Protein AF-A0A661ED21-F1 (afdb_monomer_lite)

Radius of gyration: 24.83 Å; chains: 1; bounding box: 53×62×66 Å

Secondary structure (DSSP, 8-state):
-HHHHHHHHHHTTGGGS-TTTTS-HHHHHHHHHHHHHHHTTSGGGHHHHHHHIIIIIS-GGGTTSPEEEEEEEEEEEEE-TT-S-EEEEEEEEEEEETTEEEEEEEEEESS----HHHHHHHHHHS---SEEEEEESS---HHHHHHHHHHT-EEE-HHHHHHHHHHTGGG-HHHHHHHHHHIIIIIHHHHHHHHHHHHT-GGGGGSHHHHHHHHHHHTTTS-STTEEEEE-TTS-EEEEEEEEEETTTTSS--EEEEEEEEEETTEEEEEEEEE----GGGHHHHHHHHHHHHHHHHHHHTT-S--BPP----SSSEEEEEEEETTSTT--HHHHHHHHHHHHHHHHHHHTT--

Foldseek 3Di:
DVVVVVVVVVVVCVCVVQPLNPDDLVVSVLVLVQVVLVVCQDPVNQVLVLLLCQLPPDDVVLRPFGKHDKDKDAQCWQDAPPDPDTHTFGMWIWIDGNHHIAIETEDEEAADADDLCNQLSCCRRPDDHPAYEYEYLADQFQQNVCSCVVSRHDYHYNVSVLVSLVVVVPPDPNSVSVSVVSCVPHVVVVVVLVVCQVPVPQVVLQDQRSQRSLVCLLCVPVGDPFWDKDADVVRGIKIKGWLDKDACPQNRKIWTWIWMWDADPVGIKIFIKIFIPHDPVCQVVVVVVLVVLLVQLVVLCPPQQFDWDDFDDDDRGMGTNTMGHCPDPPNPSVSSSVPVVVSSVSSNVVVVVDD

pLDDT: mean 89.2, std 12.97, range [33.0, 98.56]

Structure (mmCIF, N/CA/C/O backbone):
data_AF-A0A661ED21-F1
#
_entry.id   AF-A0A661ED21-F1
#
loop_
_atom_site.group_PDB
_atom_site.id
_atom_site.type_symbol
_atom_site.label_atom_id
_atom_site.label_alt_id
_atom_site.label_comp_id
_atom_site.label_asym_id
_atom_site.label_entity_id
_atom_site.label_seq_id
_atom_site.pdbx_PDB_ins_code
_atom_site.Cartn_x
_atom_site.Cartn_y
_atom_site.Cartn_z
_atom_site.occupancy
_atom_site.B_iso_or_equiv
_atom_site.auth_seq_id
_atom_site.auth_comp_id
_atom_site.auth_asym_id
_atom_site.auth_atom_id
_atom_site.pdbx_PDB_model_num
ATOM 1 N N . MET A 1 1 ? 18.874 33.468 31.493 1.00 47.28 1 MET A N 1
ATOM 2 C CA . MET A 1 1 ? 18.848 33.223 30.031 1.00 47.28 1 MET A CA 1
ATOM 3 C C . MET A 1 1 ? 19.263 31.794 29.654 1.00 47.28 1 MET A C 1
ATOM 5 O O . MET A 1 1 ? 18.584 31.193 28.837 1.00 47.28 1 MET A O 1
ATOM 9 N N . LEU A 1 2 ? 20.278 31.197 30.299 1.00 39.31 2 LEU A N 1
ATOM 10 C CA . LEU A 1 2 ? 20.664 29.782 30.097 1.00 39.31 2 LEU A CA 1
ATOM 11 C C . LEU A 1 2 ? 19.625 28.743 30.571 1.00 39.31 2 LEU A C 1
ATOM 13 O O . LEU A 1 2 ? 19.519 27.673 29.984 1.00 39.31 2 LEU A O 1
ATOM 17 N N . PHE A 1 3 ? 18.803 29.070 31.574 1.00 33.00 3 PHE A N 1
ATOM 18 C CA . PHE A 1 3 ? 17.748 28.166 32.064 1.00 33.00 3 PHE A CA 1
ATOM 19 C C . PHE A 1 3 ? 16.571 28.013 31.078 1.00 33.00 3 PHE A C 1
ATOM 21 O O . PHE A 1 3 ? 15.885 26.998 31.078 1.00 33.00 3 PHE A O 1
ATOM 28 N N . TYR A 1 4 ? 16.365 29.002 30.198 1.00 34.19 4 TYR A N 1
ATOM 29 C CA . TYR A 1 4 ? 15.298 28.979 29.190 1.00 34.19 4 TYR A CA 1
ATOM 30 C C . TYR A 1 4 ? 15.692 28.139 27.961 1.00 34.19 4 TYR A C 1
ATOM 32 O O . TYR A 1 4 ? 14.856 27.444 27.393 1.00 34.19 4 TYR A O 1
ATOM 40 N N . TYR A 1 5 ? 16.986 28.122 27.615 1.00 35.94 5 TYR A N 1
ATOM 41 C CA . TYR A 1 5 ? 17.531 27.249 26.568 1.00 35.94 5 TYR A CA 1
ATOM 42 C C . TYR A 1 5 ? 17.520 25.769 26.980 1.00 35.94 5 TYR A C 1
ATOM 44 O O . TYR A 1 5 ? 17.156 24.914 26.177 1.00 35.94 5 TYR A O 1
ATOM 52 N N . PHE A 1 6 ? 17.805 25.466 28.253 1.00 36.00 6 PHE A N 1
ATOM 53 C CA . PHE A 1 6 ? 17.705 24.096 28.773 1.00 36.00 6 PHE A CA 1
ATOM 54 C C . PHE A 1 6 ? 16.266 23.560 28.791 1.00 36.00 6 PHE A C 1
ATOM 56 O O . PHE A 1 6 ? 16.058 22.364 28.599 1.00 36.00 6 PHE A O 1
ATOM 63 N N . LEU A 1 7 ? 15.260 24.422 28.986 1.00 34.44 7 LEU A N 1
ATOM 64 C CA . LEU A 1 7 ? 13.855 24.016 28.877 1.00 34.44 7 LEU A CA 1
ATOM 65 C C . LEU A 1 7 ? 13.410 23.811 27.422 1.00 34.44 7 LEU A C 1
ATOM 67 O O . LEU A 1 7 ? 12.627 22.900 27.172 1.00 34.44 7 LEU A O 1
ATOM 71 N N . GLN A 1 8 ? 13.924 24.586 26.460 1.00 38.62 8 GLN A N 1
ATOM 72 C CA . GLN A 1 8 ? 13.601 24.369 25.044 1.00 38.62 8 GLN A CA 1
ATOM 73 C C . GLN A 1 8 ? 14.210 23.075 24.483 1.00 38.62 8 GLN A C 1
ATOM 75 O O . GLN A 1 8 ? 13.524 22.373 23.743 1.00 38.62 8 GLN A O 1
ATOM 80 N N . GLU A 1 9 ? 15.422 22.682 24.892 1.00 37.97 9 GLU A N 1
ATOM 81 C CA . GLU A 1 9 ? 15.959 21.359 24.527 1.00 37.97 9 GLU A CA 1
ATOM 82 C C . GLU A 1 9 ? 15.214 20.207 25.219 1.00 37.97 9 GLU A C 1
ATOM 84 O O . GLU A 1 9 ? 15.040 19.140 24.631 1.00 37.97 9 GLU A O 1
ATOM 89 N N . ARG A 1 10 ? 14.682 20.422 26.430 1.00 36.00 10 ARG A N 1
ATOM 90 C CA . ARG A 1 10 ? 13.855 19.417 27.119 1.00 36.00 10 ARG A CA 1
ATOM 91 C C . ARG A 1 10 ? 12.474 19.247 26.481 1.00 36.00 10 ARG A C 1
ATOM 93 O O . ARG A 1 10 ? 11.961 18.134 26.460 1.00 36.00 10 ARG A O 1
ATOM 100 N N . ILE A 1 11 ? 11.912 20.298 25.886 1.00 40.69 11 ILE A N 1
ATOM 101 C CA . ILE A 1 11 ? 10.675 20.216 25.086 1.00 40.69 11 ILE A CA 1
ATOM 102 C C . ILE A 1 11 ? 10.932 19.519 23.732 1.00 40.69 11 ILE A C 1
ATOM 104 O O . ILE A 1 11 ? 10.030 18.914 23.164 1.00 40.69 11 ILE A O 1
ATOM 108 N N . MET A 1 12 ? 12.180 19.479 23.249 1.00 39.31 12 MET A N 1
ATOM 109 C CA . MET A 1 12 ? 12.582 18.616 22.125 1.00 39.31 12 MET A CA 1
ATOM 110 C C . MET A 1 12 ? 12.906 17.163 22.539 1.00 39.31 12 MET A C 1
ATOM 112 O O . MET A 1 12 ? 13.256 16.353 21.678 1.00 39.31 12 MET A O 1
ATOM 116 N N . SER A 1 13 ? 12.753 16.809 23.825 1.00 41.31 13 SER A N 1
ATOM 117 C CA . SER A 1 13 ? 13.039 15.472 24.374 1.00 41.31 13 SER A CA 1
ATOM 118 C C . SER A 1 13 ? 11.813 14.571 24.603 1.00 41.31 13 SER A C 1
ATOM 120 O O . SER A 1 13 ? 11.984 13.442 25.050 1.00 41.31 13 SER A O 1
ATOM 122 N N . ASP A 1 14 ? 10.583 14.963 24.250 1.00 47.88 14 ASP A N 1
ATOM 123 C CA . ASP A 1 14 ? 9.403 14.109 24.525 1.00 47.88 14 ASP A CA 1
ATOM 124 C C . ASP A 1 14 ? 9.410 12.759 23.777 1.00 47.88 14 ASP A C 1
ATOM 126 O O . ASP A 1 14 ? 8.857 11.766 24.256 1.00 47.88 14 ASP A O 1
ATOM 130 N N . ALA A 1 15 ? 10.196 12.633 22.701 1.00 50.62 15 ALA A N 1
ATOM 131 C CA . ALA A 1 15 ? 10.450 11.337 22.071 1.00 50.62 15 ALA A CA 1
ATOM 132 C C . ALA A 1 15 ? 11.184 10.335 22.993 1.00 50.62 15 ALA A C 1
ATOM 134 O O . ALA A 1 15 ? 11.065 9.125 22.782 1.00 50.62 15 ALA A O 1
ATOM 135 N N . THR A 1 16 ? 11.930 10.795 24.013 1.00 55.00 16 THR A N 1
ATOM 136 C CA . THR A 1 16 ? 12.677 9.912 24.927 1.00 55.00 16 THR A CA 1
ATOM 137 C C . THR A 1 16 ? 11.817 9.312 26.037 1.00 55.00 16 THR A C 1
ATOM 139 O O . THR A 1 16 ? 12.185 8.258 26.548 1.00 55.00 16 THR A O 1
ATOM 142 N N . ASN A 1 17 ? 10.656 9.897 26.362 1.00 73.81 17 ASN A N 1
ATOM 143 C CA . ASN A 1 17 ? 9.752 9.399 27.415 1.00 73.81 17 ASN A CA 1
ATOM 144 C C . ASN A 1 17 ? 8.451 8.773 26.880 1.00 73.81 17 ASN A C 1
ATOM 146 O O . ASN A 1 17 ? 7.553 8.435 27.653 1.00 73.81 17 ASN A O 1
ATOM 150 N N . ASN A 1 18 ? 8.347 8.554 25.568 1.00 84.56 18 ASN A N 1
ATOM 151 C CA . ASN A 1 18 ? 7.208 7.864 24.978 1.00 84.56 18 ASN A CA 1
ATOM 152 C C . ASN A 1 18 ? 7.367 6.333 25.074 1.00 84.56 18 ASN A C 1
ATOM 154 O O . ASN A 1 18 ? 8.248 5.740 24.447 1.00 84.56 18 ASN A O 1
ATOM 158 N N . LEU A 1 19 ? 6.476 5.674 25.824 1.00 85.25 19 LEU A N 1
ATOM 159 C CA . LEU A 1 19 ? 6.497 4.219 26.050 1.00 85.25 19 LEU A CA 1
ATOM 160 C C . LEU A 1 19 ? 6.534 3.398 24.745 1.00 85.25 19 LEU A C 1
ATOM 162 O O . LEU A 1 19 ? 7.207 2.367 24.658 1.00 85.25 19 LEU A O 1
ATOM 166 N N . PHE A 1 20 ? 5.811 3.841 23.718 1.00 89.25 20 PHE A N 1
ATOM 167 C CA . PHE A 1 20 ? 5.662 3.091 22.472 1.00 89.25 20 PHE A CA 1
ATOM 168 C C . PHE A 1 20 ? 6.875 3.234 21.550 1.00 89.25 20 PHE A C 1
ATOM 170 O O . PHE A 1 20 ? 7.154 2.312 20.781 1.00 89.25 20 PHE A O 1
ATOM 177 N N . SER A 1 21 ? 7.645 4.317 21.685 1.00 84.81 21 SER A N 1
ATOM 178 C CA . SER A 1 21 ? 8.924 4.500 20.984 1.00 84.81 21 SER A CA 1
ATOM 179 C C . SER A 1 21 ? 9.978 3.468 21.395 1.00 84.81 21 SER A C 1
ATOM 181 O O . SER A 1 21 ? 10.824 3.101 20.580 1.00 84.81 21 SER A O 1
ATOM 183 N N . HIS A 1 22 ? 9.889 2.953 22.625 1.00 82.75 22 HIS A N 1
ATOM 184 C CA . HIS A 1 22 ? 10.808 1.948 23.179 1.00 82.75 22 HIS A CA 1
ATOM 185 C C . HIS A 1 22 ? 10.281 0.511 23.085 1.00 82.75 22 HIS A C 1
ATOM 187 O O . HIS A 1 22 ? 10.975 -0.438 23.445 1.00 82.75 22 HIS A O 1
ATOM 193 N N . SER A 1 23 ? 9.052 0.333 22.596 1.00 80.50 23 SER A N 1
ATOM 194 C CA . SER A 1 23 ? 8.404 -0.975 22.492 1.00 80.50 23 SER A CA 1
ATOM 195 C C . SER A 1 23 ? 8.721 -1.667 21.155 1.00 80.50 23 SER A C 1
ATOM 197 O O . SER A 1 23 ? 8.846 -0.996 20.124 1.00 80.50 23 SER A O 1
ATOM 199 N N . PRO A 1 24 ? 8.812 -3.014 21.107 1.00 74.56 24 PRO A N 1
ATOM 200 C CA . PRO A 1 24 ? 8.997 -3.739 19.853 1.00 74.56 24 PRO A CA 1
ATOM 201 C C . PRO A 1 24 ? 7.883 -3.418 18.851 1.00 74.56 24 PRO A C 1
ATOM 203 O O . PRO A 1 24 ? 6.713 -3.709 19.102 1.00 74.56 24 PRO A O 1
ATOM 206 N N . LYS A 1 25 ? 8.261 -2.870 17.687 1.00 69.75 25 LYS A N 1
ATOM 207 C CA . LYS A 1 25 ? 7.336 -2.343 16.662 1.00 69.75 25 LYS A CA 1
ATOM 208 C C . LYS A 1 25 ? 6.204 -3.307 16.296 1.00 69.75 25 LYS A C 1
ATOM 210 O O . LYS A 1 25 ? 5.100 -2.862 16.011 1.00 69.75 25 LYS A O 1
ATOM 215 N N . GLU A 1 26 ? 6.476 -4.609 16.286 1.00 61.00 26 GLU A N 1
ATOM 216 C CA . GLU A 1 26 ? 5.512 -5.645 15.892 1.00 61.00 26 GLU A CA 1
ATOM 217 C C . GLU A 1 26 ? 4.414 -5.897 16.937 1.00 61.00 26 GLU A C 1
ATOM 219 O O . GLU A 1 26 ? 3.344 -6.371 16.579 1.00 61.00 26 GLU A O 1
ATOM 224 N N . LEU A 1 27 ? 4.637 -5.560 18.212 1.00 68.06 27 LEU A N 1
ATOM 225 C CA . LEU A 1 27 ? 3.697 -5.853 19.303 1.00 68.06 27 LEU A CA 1
ATOM 226 C C . LEU A 1 27 ? 2.956 -4.615 19.817 1.00 68.06 27 LEU A C 1
ATOM 228 O O . LEU A 1 27 ? 1.908 -4.754 20.450 1.00 68.06 27 LEU A O 1
ATOM 232 N N . THR A 1 28 ? 3.478 -3.423 19.527 1.00 86.50 28 THR A N 1
ATOM 233 C CA . THR A 1 28 ? 2.946 -2.135 19.986 1.00 86.50 28 THR A CA 1
ATOM 234 C C . THR A 1 28 ? 1.489 -1.923 19.570 1.00 86.50 28 THR A C 1
ATOM 236 O O . THR A 1 28 ? 0.651 -1.631 20.419 1.00 86.50 28 THR A O 1
ATOM 239 N N . THR A 1 29 ? 1.157 -2.103 18.287 1.00 92.38 29 THR A N 1
ATOM 240 C CA . THR A 1 29 ? -0.202 -1.840 17.779 1.00 92.38 29 THR A CA 1
ATOM 241 C C . THR A 1 29 ? -1.226 -2.814 18.339 1.00 92.38 29 THR A C 1
ATOM 243 O O . THR A 1 29 ? -2.250 -2.385 18.863 1.00 92.38 29 THR A O 1
ATOM 246 N N . ASP A 1 30 ? -0.942 -4.115 18.296 1.00 92.69 30 ASP A N 1
ATOM 247 C CA . ASP A 1 30 ? -1.867 -5.126 18.811 1.00 92.69 30 ASP A CA 1
ATOM 248 C C . ASP A 1 30 ? -2.102 -4.969 20.314 1.00 92.69 30 ASP A C 1
ATOM 250 O O . ASP A 1 30 ? -3.229 -5.105 20.794 1.00 92.69 30 ASP A O 1
ATOM 254 N N . GLY A 1 31 ? -1.025 -4.697 21.058 1.00 93.69 31 GLY A N 1
ATOM 255 C CA . GLY A 1 31 ? -1.075 -4.454 22.493 1.00 93.69 31 GLY A CA 1
ATOM 256 C C . GLY A 1 31 ? -1.910 -3.222 22.824 1.00 93.69 31 GLY A C 1
ATOM 257 O O . GLY A 1 31 ? -2.824 -3.320 23.640 1.00 93.69 31 GLY A O 1
ATOM 258 N N . PHE A 1 32 ? -1.656 -2.100 22.144 1.00 95.75 32 PHE A N 1
ATOM 259 C CA . PHE A 1 32 ? -2.421 -0.869 22.331 1.00 95.75 32 PHE A CA 1
ATOM 260 C C . PHE A 1 32 ? -3.902 -1.051 21.985 1.00 95.75 32 PHE A C 1
ATOM 262 O O . PHE A 1 32 ? -4.750 -0.715 22.806 1.00 95.75 32 PHE A O 1
ATOM 269 N N . LEU A 1 33 ? -4.225 -1.623 20.817 1.00 97.00 33 LEU A N 1
ATOM 270 C CA . LEU A 1 33 ? -5.612 -1.855 20.397 1.00 97.00 33 LEU A CA 1
ATOM 271 C C . LEU A 1 33 ? -6.355 -2.766 21.378 1.00 97.00 33 LEU A C 1
ATOM 273 O O . LEU A 1 33 ? -7.512 -2.520 21.703 1.00 97.00 33 LEU A O 1
ATOM 277 N N . THR A 1 34 ? -5.683 -3.794 21.894 1.00 96.62 34 THR A N 1
ATOM 278 C CA . THR A 1 34 ? -6.267 -4.668 22.916 1.00 96.62 34 THR A CA 1
ATOM 279 C C . THR A 1 34 ? -6.532 -3.903 24.208 1.00 96.62 34 THR A C 1
ATOM 281 O O . THR A 1 34 ? -7.631 -3.982 24.752 1.00 96.62 34 THR A O 1
ATOM 284 N N . TRP A 1 35 ? -5.547 -3.138 24.683 1.00 96.88 35 TRP A N 1
ATOM 285 C CA . TRP A 1 35 ? -5.674 -2.340 25.897 1.00 96.88 35 TRP A CA 1
ATOM 286 C C . TRP A 1 35 ? -6.795 -1.299 25.789 1.00 96.88 35 TRP A C 1
ATOM 288 O O . TRP A 1 35 ? -7.645 -1.255 26.673 1.00 96.88 35 TRP A O 1
ATOM 298 N N . ILE A 1 36 ? -6.852 -0.510 24.709 1.00 97.81 36 ILE A N 1
ATOM 299 C CA . ILE A 1 36 ? -7.855 0.556 24.570 1.00 97.81 36 ILE A CA 1
ATOM 300 C C . ILE A 1 36 ? -9.272 -0.014 24.480 1.00 97.81 36 ILE A C 1
ATOM 302 O O . ILE A 1 36 ? -10.193 0.546 25.062 1.00 97.81 36 ILE A O 1
ATOM 306 N N . LEU A 1 37 ? -9.458 -1.160 23.821 1.00 97.88 37 LEU A N 1
ATOM 307 C CA . LEU A 1 37 ? -10.757 -1.830 23.757 1.00 97.88 37 LEU A CA 1
ATOM 308 C C . LEU A 1 37 ? -11.209 -2.347 25.132 1.00 97.88 37 LEU A C 1
ATOM 310 O O . LEU A 1 37 ? -12.383 -2.208 25.468 1.00 97.88 37 LEU A O 1
ATOM 314 N N . TYR A 1 38 ? -10.293 -2.886 25.947 1.00 96.19 38 TYR A N 1
ATOM 315 C CA . TYR A 1 38 ? -10.600 -3.244 27.337 1.00 96.19 38 TYR A CA 1
ATOM 316 C C . TYR A 1 38 ? -10.900 -2.014 28.194 1.00 96.19 38 TYR A C 1
ATOM 318 O O . TYR A 1 38 ? -11.872 -2.015 28.944 1.00 96.19 38 TYR A O 1
ATOM 326 N N . PHE A 1 39 ? -10.098 -0.957 28.057 1.00 96.94 39 PHE A N 1
ATOM 327 C CA . PHE A 1 39 ? -10.262 0.294 28.791 1.00 96.94 39 PHE A CA 1
ATOM 328 C C . PHE A 1 39 ? -11.629 0.936 28.511 1.00 96.94 39 PHE A C 1
ATOM 330 O O . PHE A 1 39 ? -12.356 1.296 29.434 1.00 96.94 39 PHE A O 1
ATOM 337 N N . LEU A 1 40 ? -12.034 0.987 27.239 1.00 97.38 40 LEU A N 1
ATOM 338 C CA . LEU A 1 40 ? -13.324 1.530 26.810 1.00 97.38 40 LEU A CA 1
ATOM 339 C C . LEU A 1 40 ? -14.528 0.661 27.209 1.00 97.38 40 LEU A C 1
ATOM 341 O O . LEU A 1 40 ? -15.662 1.125 27.098 1.00 97.38 40 LEU A O 1
ATOM 345 N N . ASN A 1 41 ? -14.329 -0.574 27.680 1.00 96.06 41 ASN A N 1
ATOM 346 C CA . ASN A 1 41 ? -15.421 -1.413 28.184 1.00 96.06 41 ASN A CA 1
ATOM 347 C C . ASN A 1 41 ? -15.943 -0.955 29.559 1.00 96.06 41 ASN A C 1
ATOM 349 O O . ASN A 1 41 ? -16.993 -1.417 29.994 1.00 96.06 41 ASN A O 1
ATOM 353 N N . ASN A 1 42 ? -15.247 -0.037 30.235 1.00 93.88 42 ASN A N 1
ATOM 354 C CA . ASN A 1 42 ? -15.758 0.617 31.436 1.00 93.88 42 ASN A CA 1
ATOM 355 C C . ASN A 1 42 ? -16.870 1.619 31.063 1.00 93.88 42 ASN A C 1
ATOM 357 O O . ASN A 1 42 ? -16.736 2.391 30.111 1.00 93.88 42 ASN A O 1
ATOM 361 N N . ASP A 1 43 ? -17.981 1.609 31.801 1.00 92.75 43 ASP A N 1
ATOM 362 C CA . ASP A 1 43 ? -19.115 2.508 31.570 1.00 92.75 43 ASP A CA 1
ATOM 363 C C . ASP A 1 43 ? -18.805 3.983 31.841 1.00 92.75 43 ASP A C 1
ATOM 365 O O . ASP A 1 43 ? -19.445 4.844 31.236 1.00 92.75 43 ASP A O 1
ATOM 369 N N . GLU A 1 44 ? -17.771 4.286 32.632 1.00 96.25 44 GLU A N 1
ATOM 370 C CA . GLU A 1 44 ? -17.231 5.647 32.776 1.00 96.25 44 GLU A CA 1
ATOM 371 C C . GLU A 1 44 ? -16.865 6.266 31.413 1.00 96.25 44 GLU A C 1
ATOM 373 O O . GLU A 1 44 ? -17.086 7.453 31.177 1.00 96.25 44 GLU A O 1
ATOM 378 N N . TYR A 1 45 ? -16.387 5.445 30.472 1.00 96.88 45 TYR A N 1
ATOM 379 C CA . TYR A 1 45 ? -15.941 5.882 29.147 1.00 96.88 45 TYR A CA 1
ATOM 380 C C . TYR A 1 45 ? -16.958 5.593 28.040 1.00 96.88 45 TYR A C 1
ATOM 382 O O . TYR A 1 45 ? -16.589 5.505 26.868 1.00 96.88 45 TYR A O 1
ATOM 390 N N . LYS A 1 46 ? -18.252 5.445 28.365 1.00 96.06 46 LYS A N 1
ATOM 391 C CA . LYS A 1 46 ? -19.299 5.091 27.387 1.00 96.06 46 LYS A CA 1
ATOM 392 C C . LYS A 1 46 ? -19.355 6.041 26.183 1.00 96.06 46 LYS A C 1
ATOM 394 O O . LYS A 1 46 ? -19.536 5.581 25.055 1.00 96.06 46 LYS A O 1
ATOM 399 N N . ASN A 1 47 ? -19.158 7.343 26.392 1.00 96.94 47 ASN A N 1
ATOM 400 C CA . ASN A 1 47 ? -19.171 8.325 25.302 1.00 96.94 47 ASN A CA 1
ATOM 401 C C . ASN A 1 47 ? -17.972 8.139 24.361 1.00 96.94 47 ASN A C 1
ATOM 403 O O . ASN A 1 47 ? -18.128 8.135 23.143 1.00 96.94 47 ASN A O 1
ATOM 407 N N . GLN A 1 48 ? -16.776 7.929 24.910 1.00 98.12 48 GLN A N 1
ATOM 408 C CA . GLN A 1 48 ? -15.555 7.726 24.131 1.00 98.12 48 GLN A CA 1
ATOM 409 C C . GLN A 1 48 ? -15.523 6.345 23.482 1.00 98.12 48 GLN A C 1
ATOM 411 O O . GLN A 1 48 ? -15.039 6.220 22.359 1.00 98.12 48 GLN A O 1
ATOM 416 N N . ARG A 1 49 ? -16.127 5.337 24.125 1.00 98.12 49 ARG A N 1
ATOM 417 C CA . ARG A 1 49 ? -16.442 4.044 23.513 1.00 98.12 49 ARG A CA 1
ATOM 418 C C . ARG A 1 49 ? -17.293 4.253 22.268 1.00 98.12 49 ARG A C 1
ATOM 420 O O . ARG A 1 49 ? -16.925 3.752 21.212 1.00 98.12 49 ARG A O 1
ATOM 427 N N . GLN A 1 50 ? -18.377 5.024 22.362 1.00 97.94 50 GLN A N 1
ATOM 428 C CA . GLN A 1 50 ? -19.241 5.278 21.211 1.00 97.94 50 GLN A CA 1
ATOM 429 C C . GLN A 1 50 ? -18.501 6.015 20.089 1.00 97.94 50 GLN A C 1
ATOM 431 O O . GLN A 1 50 ? -18.570 5.577 18.947 1.00 97.94 50 GLN A O 1
ATOM 436 N N . ILE A 1 51 ? -17.729 7.062 20.407 1.00 98.25 51 ILE A N 1
ATOM 437 C CA . ILE A 1 51 ? -16.912 7.790 19.419 1.00 98.25 51 ILE A CA 1
ATOM 438 C C . ILE A 1 51 ? -15.936 6.839 18.719 1.00 98.25 51 ILE A C 1
ATOM 440 O O . ILE A 1 51 ? -15.868 6.810 17.493 1.00 98.25 51 ILE A O 1
ATOM 444 N N . PHE A 1 52 ? -15.192 6.040 19.488 1.00 98.50 52 PHE A N 1
ATOM 445 C CA . PHE A 1 52 ? -14.212 5.108 18.937 1.00 98.50 52 PHE A CA 1
ATOM 446 C C . PHE A 1 52 ? -14.870 4.076 18.016 1.00 98.50 52 PHE A C 1
ATOM 448 O O . PHE A 1 52 ? -14.369 3.798 16.928 1.00 98.50 52 PHE A O 1
ATOM 455 N N . PHE A 1 53 ? -16.014 3.525 18.425 1.00 98.56 53 PHE A N 1
ATOM 456 C CA . PHE A 1 53 ? -16.734 2.546 17.624 1.00 98.56 53 PHE A CA 1
ATOM 457 C C . PHE A 1 53 ? -17.367 3.170 16.377 1.00 98.56 53 PHE A C 1
ATOM 459 O O . PHE A 1 53 ? -17.174 2.624 15.296 1.00 98.56 53 PHE A O 1
ATOM 466 N N . ASP A 1 54 ? -18.050 4.308 16.478 1.00 98.31 54 ASP A N 1
ATOM 467 C CA . ASP A 1 54 ? -18.718 4.957 15.341 1.00 98.31 54 ASP A CA 1
ATOM 468 C C . ASP A 1 54 ? -17.736 5.376 14.240 1.00 98.31 54 ASP A C 1
ATOM 470 O O . ASP A 1 54 ? -18.022 5.212 13.052 1.00 98.31 54 ASP A O 1
ATOM 474 N N . GLU A 1 55 ? -16.582 5.915 14.630 1.00 97.56 55 GLU A N 1
ATOM 475 C CA . GLU A 1 55 ? -15.597 6.478 13.703 1.00 97.56 55 GLU A CA 1
ATOM 476 C C . GLU A 1 55 ? -14.710 5.404 13.064 1.00 97.56 55 GLU A C 1
ATOM 478 O O . GLU A 1 55 ? -14.289 5.552 11.915 1.00 97.56 55 GLU A O 1
ATOM 483 N N . LEU A 1 56 ? -14.434 4.315 13.790 1.00 97.62 56 LEU A N 1
ATOM 484 C CA . LEU A 1 56 ? -13.412 3.346 13.396 1.00 97.62 56 LEU A CA 1
ATOM 485 C C . LEU A 1 56 ? -13.979 1.950 13.101 1.00 97.62 56 LEU A C 1
ATOM 487 O O . LEU A 1 56 ? -13.569 1.298 12.135 1.00 97.62 56 LEU A O 1
ATOM 491 N N . LEU A 1 57 ? -14.924 1.464 13.912 1.00 98.12 57 LEU A N 1
ATOM 492 C CA . LEU A 1 57 ? -15.277 0.038 13.962 1.00 98.12 57 LEU A CA 1
ATOM 493 C C . LEU A 1 57 ? -16.666 -0.306 13.428 1.00 98.12 57 LEU A C 1
ATOM 495 O O . LEU A 1 57 ? -16.837 -1.390 12.868 1.00 98.12 57 LEU A O 1
ATOM 499 N N . LEU A 1 58 ? -17.645 0.582 13.525 1.00 98.12 58 LEU A N 1
ATOM 500 C CA . LEU A 1 58 ? -18.999 0.341 13.041 1.00 98.12 58 LEU A CA 1
ATOM 501 C C . LEU A 1 58 ? -19.135 0.705 11.563 1.00 98.12 58 LEU A C 1
ATOM 503 O O . LEU A 1 58 ? -18.436 1.560 11.020 1.00 98.12 58 LEU A O 1
ATOM 507 N N . LYS A 1 59 ? -20.053 0.019 10.883 1.00 97.06 59 LYS A N 1
ATOM 508 C CA . LYS A 1 59 ? -20.517 0.430 9.558 1.00 97.06 59 LYS A CA 1
ATOM 509 C C . LYS A 1 59 ? -21.338 1.705 9.714 1.00 97.06 59 LYS A C 1
ATOM 511 O O . LYS A 1 59 ? -22.027 1.877 10.714 1.00 97.06 59 LYS A O 1
ATOM 516 N N . LYS A 1 60 ? -21.347 2.558 8.686 1.00 95.75 60 LYS A N 1
ATOM 517 C CA . LYS A 1 60 ? -22.103 3.825 8.698 1.00 95.75 60 LYS A CA 1
ATOM 518 C C . LYS A 1 60 ? -23.575 3.657 9.106 1.00 95.75 60 LYS A C 1
ATOM 520 O O . LYS A 1 60 ? -24.093 4.475 9.850 1.00 95.75 60 LYS A O 1
ATOM 525 N N . SER A 1 61 ? -24.230 2.585 8.655 1.00 96.31 61 SER A N 1
ATOM 526 C CA . SER A 1 61 ? -25.634 2.273 8.974 1.00 96.31 61 SER A CA 1
ATOM 527 C C . SER A 1 61 ? -25.892 1.905 10.439 1.00 96.31 61 SER A C 1
ATOM 529 O O . SER A 1 61 ? -27.041 1.854 10.864 1.00 96.31 61 SER A O 1
ATOM 531 N N . ASP A 1 62 ? -24.839 1.590 11.186 1.00 97.75 62 ASP A N 1
ATOM 532 C CA . ASP A 1 62 ? -24.899 1.113 12.564 1.00 97.75 62 ASP A CA 1
ATOM 533 C C . ASP A 1 62 ? -24.309 2.119 13.559 1.00 97.75 62 ASP A C 1
ATOM 535 O O . ASP A 1 62 ? -24.260 1.830 14.751 1.00 97.75 62 ASP A O 1
ATOM 539 N N . GLN A 1 63 ? -23.860 3.288 13.095 1.00 96.94 63 GLN A N 1
ATOM 540 C CA . GLN A 1 63 ? -23.371 4.344 13.979 1.00 96.94 63 GLN A CA 1
ATOM 541 C C . GLN A 1 63 ? -24.462 4.770 14.969 1.00 96.94 63 GLN A C 1
ATOM 543 O O . GLN A 1 63 ? -25.651 4.742 14.645 1.00 96.94 63 GLN A O 1
ATOM 548 N N . LYS A 1 64 ? -24.049 5.194 16.167 1.00 96.19 64 LYS A N 1
ATOM 549 C CA . LYS A 1 64 ? -24.897 5.569 17.314 1.00 96.19 64 LYS A CA 1
ATOM 550 C C . LYS A 1 64 ? -25.648 4.415 17.984 1.00 96.19 64 LYS A C 1
ATOM 552 O O . LYS A 1 64 ? -26.269 4.642 19.022 1.00 96.19 64 LYS A O 1
ATOM 557 N N . LYS A 1 65 ? -25.597 3.197 17.437 1.00 97.69 65 LYS A N 1
ATOM 558 C CA . LYS A 1 65 ? -26.114 2.009 18.126 1.00 97.69 65 LYS A CA 1
ATOM 559 C C . LYS A 1 65 ? -25.264 1.706 19.351 1.00 97.69 65 LYS A C 1
ATOM 561 O O . LYS A 1 65 ? -24.043 1.881 19.327 1.00 97.69 65 LYS A O 1
ATOM 566 N N . GLN A 1 66 ? -25.906 1.240 20.414 1.00 97.12 66 GLN A N 1
ATOM 567 C CA . GLN A 1 66 ? -25.259 1.028 21.696 1.00 97.12 66 GLN A CA 1
ATOM 568 C C . GLN A 1 66 ? -24.262 -0.126 21.613 1.00 97.12 66 GLN A C 1
ATOM 570 O O . GLN A 1 66 ? -24.624 -1.259 21.294 1.00 97.12 66 GLN A O 1
ATOM 575 N N . VAL A 1 67 ? -23.018 0.156 21.996 1.00 97.88 67 VAL A N 1
ATOM 576 C CA . VAL A 1 67 ? -21.965 -0.850 22.150 1.00 97.88 67 VAL A CA 1
ATOM 577 C C . VAL A 1 67 ? -21.805 -1.243 23.619 1.00 97.88 67 VAL A C 1
ATOM 579 O O . VAL A 1 67 ? -21.663 -0.379 24.494 1.00 97.88 67 VAL A O 1
ATOM 582 N N . SER A 1 68 ? -21.787 -2.548 23.887 1.00 96.50 68 SER A N 1
ATOM 583 C CA . SER A 1 68 ? -21.536 -3.126 25.214 1.00 96.50 68 SER A CA 1
ATOM 584 C C . SER A 1 68 ? -20.821 -4.481 25.133 1.00 96.50 68 SER A C 1
ATOM 586 O O . SER A 1 68 ? -20.608 -5.017 24.046 1.00 96.50 68 SER A O 1
ATOM 588 N N . ASN A 1 69 ? -20.447 -5.036 26.290 1.00 96.19 69 ASN A N 1
ATOM 589 C CA . ASN A 1 69 ? -19.871 -6.378 26.447 1.00 96.19 69 ASN A CA 1
ATOM 590 C C . ASN A 1 69 ? -18.664 -6.643 25.533 1.00 96.19 69 ASN A C 1
ATOM 592 O O . ASN A 1 69 ? -18.645 -7.621 24.786 1.00 96.19 69 ASN A O 1
ATOM 596 N N . ILE A 1 70 ? -17.668 -5.756 25.578 1.00 97.88 70 ILE A N 1
ATOM 597 C CA . ILE A 1 70 ? -16.461 -5.879 24.759 1.00 97.88 70 ILE A CA 1
ATOM 598 C C . ILE A 1 70 ? -15.555 -6.989 25.314 1.00 97.88 70 ILE A C 1
ATOM 600 O O . ILE A 1 70 ? -15.149 -6.957 26.474 1.00 97.88 70 ILE A O 1
ATOM 604 N N . GLU A 1 71 ? -15.185 -7.939 24.459 1.00 97.25 71 GLU A N 1
ATOM 605 C CA . GLU A 1 71 ? -14.185 -8.976 24.720 1.00 97.25 71 GLU A CA 1
ATOM 606 C C . GLU A 1 71 ? -13.137 -8.964 23.602 1.00 97.25 71 GLU A C 1
ATOM 608 O O . GLU A 1 71 ? -13.474 -8.911 22.417 1.00 97.25 71 GLU A O 1
ATOM 613 N N . VAL A 1 72 ? -11.854 -9.050 23.958 1.00 96.69 72 VAL A N 1
ATOM 614 C CA . VAL A 1 72 ? -10.760 -8.996 22.981 1.00 96.69 72 VAL A CA 1
ATOM 615 C C . VAL A 1 72 ? -9.821 -10.177 23.148 1.00 96.69 72 VAL A C 1
ATOM 617 O O . VAL A 1 72 ? -9.236 -10.390 24.210 1.00 96.69 72 VAL A O 1
ATOM 620 N N . ARG A 1 73 ? -9.608 -10.929 22.070 1.00 95.31 73 ARG A N 1
ATOM 621 C CA . ARG A 1 73 ? -8.658 -12.045 22.033 1.00 95.31 73 ARG A CA 1
ATOM 622 C C . ARG A 1 73 ? -7.557 -11.760 21.030 1.00 95.31 73 ARG A C 1
ATOM 624 O O . ARG A 1 73 ? -7.835 -11.367 19.903 1.00 95.31 73 ARG A O 1
ATOM 631 N N . ARG A 1 74 ? -6.308 -12.010 21.421 1.00 93.44 74 ARG A N 1
ATOM 632 C CA . ARG A 1 74 ? -5.136 -11.853 20.550 1.00 93.44 74 ARG A CA 1
ATOM 633 C C . ARG A 1 74 ? -4.664 -13.188 19.998 1.00 93.44 74 ARG A C 1
ATOM 635 O O . ARG A 1 74 ? -4.794 -14.211 20.671 1.00 93.44 74 ARG A O 1
ATOM 642 N N . GLN A 1 75 ? -4.036 -13.157 18.823 1.00 88.62 75 GLN A N 1
ATOM 643 C CA . GLN A 1 75 ? -3.300 -14.295 18.255 1.00 88.62 75 GLN A CA 1
ATOM 644 C C . GLN A 1 75 ? -4.160 -15.573 18.173 1.00 88.62 75 GLN A C 1
ATOM 646 O O . GLN A 1 75 ? -3.712 -16.685 18.485 1.00 88.62 75 GLN A O 1
ATOM 651 N N . VAL A 1 76 ? -5.425 -15.402 17.771 1.00 88.31 76 VAL A N 1
ATOM 652 C CA . VAL A 1 76 ? -6.446 -16.456 17.774 1.00 88.31 76 VAL A CA 1
ATOM 653 C C . VAL A 1 76 ? -6.155 -17.452 16.662 1.00 88.31 76 VAL A C 1
ATOM 655 O O . VAL A 1 76 ? -6.078 -17.093 15.490 1.00 88.31 76 VAL A O 1
ATOM 658 N N . LYS A 1 77 ? -6.000 -18.726 17.033 1.00 89.31 77 LYS A N 1
ATOM 659 C CA . LYS A 1 77 ? -5.733 -19.817 16.091 1.00 89.31 77 LYS A CA 1
ATOM 660 C C . LYS A 1 77 ? -6.934 -20.034 15.172 1.00 89.31 77 LYS A C 1
ATOM 662 O O . LYS A 1 77 ? -7.996 -20.443 15.632 1.00 89.31 77 LYS A O 1
ATOM 667 N N . ILE A 1 78 ? -6.725 -19.847 13.876 1.00 84.81 78 ILE A N 1
ATOM 668 C CA . ILE A 1 78 ? -7.702 -20.107 12.825 1.00 84.81 78 ILE A CA 1
ATOM 669 C C . ILE A 1 78 ? -7.351 -21.443 12.170 1.00 84.81 78 ILE A C 1
ATOM 671 O O . ILE A 1 78 ? -6.279 -21.600 11.575 1.00 84.81 78 ILE A O 1
ATOM 675 N N . LYS A 1 79 ? -8.242 -22.427 12.323 1.00 78.31 79 LYS A N 1
ATOM 676 C CA . LYS A 1 79 ? -8.105 -23.750 11.706 1.00 78.31 79 LYS A CA 1
ATOM 677 C C . LYS A 1 79 ? -8.890 -23.772 10.402 1.00 78.31 79 LYS A C 1
ATOM 679 O O . LYS A 1 79 ? -10.090 -23.521 10.395 1.00 78.31 79 LYS A O 1
ATOM 684 N N . LEU A 1 80 ? -8.213 -24.095 9.307 1.00 73.50 80 LEU A N 1
ATOM 685 C CA . LEU A 1 80 ? -8.885 -24.344 8.038 1.00 73.50 80 LEU A CA 1
ATOM 686 C C . LEU A 1 80 ? -9.466 -25.766 8.029 1.00 73.50 80 LEU A C 1
ATOM 688 O O . LEU A 1 80 ? -8.784 -26.676 8.505 1.00 73.50 80 LEU A O 1
ATOM 692 N N . PRO A 1 81 ? -10.652 -25.988 7.427 1.00 63.66 81 PRO A N 1
ATOM 693 C CA . PRO A 1 81 ? -11.295 -27.305 7.378 1.00 63.66 81 PRO A CA 1
ATOM 694 C C . PRO A 1 81 ? -10.393 -28.417 6.819 1.00 63.66 81 PRO A C 1
ATOM 696 O O . PRO A 1 81 ? -10.450 -29.548 7.283 1.00 63.66 81 PRO A O 1
ATOM 699 N N . ASN A 1 82 ? -9.509 -28.071 5.872 1.00 66.31 82 ASN A N 1
ATOM 700 C CA . ASN A 1 82 ? -8.724 -29.038 5.096 1.00 66.31 82 ASN A CA 1
ATOM 701 C C . ASN A 1 82 ? -7.199 -28.892 5.272 1.00 66.31 82 ASN A C 1
ATOM 703 O O . ASN A 1 82 ? -6.440 -29.447 4.481 1.00 66.31 82 ASN A O 1
ATOM 707 N N . ASN A 1 83 ? -6.711 -28.115 6.249 1.00 60.12 83 ASN A N 1
ATOM 708 C CA . ASN A 1 83 ? -5.283 -27.783 6.343 1.00 60.12 83 ASN A CA 1
ATOM 709 C C . ASN A 1 83 ? -4.731 -27.962 7.766 1.00 60.12 83 ASN A C 1
ATOM 711 O O . ASN A 1 83 ? -5.238 -27.368 8.711 1.00 60.12 83 ASN A O 1
ATOM 715 N N . LYS A 1 84 ? -3.613 -28.695 7.913 1.00 59.00 84 LYS A N 1
ATOM 716 C CA . LYS A 1 84 ? -2.858 -28.803 9.185 1.00 59.00 84 LYS A CA 1
ATOM 717 C C . LYS A 1 84 ? -2.203 -27.479 9.613 1.00 59.00 84 LYS A C 1
ATOM 719 O O . LYS A 1 84 ? -1.692 -27.373 10.726 1.00 59.00 84 LYS A O 1
ATOM 724 N N . LYS A 1 85 ? -2.171 -26.474 8.730 1.00 64.56 85 LYS A N 1
ATOM 725 C CA . LYS A 1 85 ? -1.536 -25.181 8.994 1.00 64.56 85 LYS A CA 1
ATOM 726 C C . LYS A 1 85 ? -2.480 -24.289 9.802 1.00 64.56 85 LYS A C 1
ATOM 728 O O . LYS A 1 85 ? -3.570 -23.962 9.344 1.00 64.56 85 LYS A O 1
ATOM 733 N N . ILE A 1 86 ? -2.042 -23.911 10.999 1.00 73.75 86 ILE A N 1
ATOM 734 C CA . ILE A 1 86 ? -2.754 -22.985 11.881 1.00 73.75 86 ILE A CA 1
ATOM 735 C C . ILE A 1 86 ? -2.266 -21.575 11.563 1.00 73.75 86 ILE A C 1
ATOM 737 O O . ILE A 1 86 ? -1.096 -21.271 11.796 1.00 73.75 86 ILE A O 1
ATOM 741 N N . ASN A 1 87 ? -3.160 -20.726 11.064 1.00 83.81 87 ASN A N 1
ATOM 742 C CA . ASN A 1 87 ? -2.897 -19.292 10.986 1.00 83.81 87 ASN A CA 1
ATOM 743 C C . ASN A 1 87 ? -3.379 -18.621 12.278 1.00 83.81 87 ASN A C 1
ATOM 745 O O . ASN A 1 87 ? -4.150 -19.214 13.036 1.00 83.81 87 ASN A O 1
ATOM 749 N N . ARG A 1 88 ? -2.900 -17.412 12.571 1.00 89.88 88 ARG A N 1
ATOM 750 C CA . ARG A 1 88 ? -3.308 -16.665 13.764 1.00 89.88 88 ARG A CA 1
ATOM 751 C C . ARG A 1 88 ? -3.787 -15.288 13.349 1.00 89.88 88 ARG A C 1
ATOM 753 O O . ARG A 1 88 ? -3.021 -14.565 12.734 1.00 89.88 88 ARG A O 1
ATOM 760 N N . ALA A 1 89 ? -5.040 -14.975 13.656 1.00 91.56 89 ALA A N 1
ATOM 761 C CA . ALA A 1 89 ? -5.537 -13.614 13.518 1.00 91.56 89 ALA A CA 1
ATOM 762 C C . ALA A 1 89 ? -4.952 -12.750 14.641 1.00 91.56 89 ALA A C 1
ATOM 764 O O . ALA A 1 89 ? -4.852 -13.225 15.780 1.00 91.56 89 ALA A O 1
ATOM 765 N N . ASP A 1 90 ? -4.594 -11.504 14.337 1.00 93.56 90 ASP A N 1
ATOM 766 C CA . ASP A 1 90 ? -3.923 -10.624 15.296 1.00 93.56 90 ASP A CA 1
ATOM 767 C C . ASP A 1 90 ? -4.850 -10.278 16.464 1.00 93.56 90 ASP A C 1
ATOM 769 O O . ASP A 1 90 ? -4.480 -10.478 17.627 1.00 93.56 90 ASP A O 1
ATOM 773 N N . ILE A 1 91 ? -6.084 -9.856 16.155 1.00 96.00 91 ILE A N 1
ATOM 774 C CA . ILE A 1 91 ? -7.138 -9.561 17.134 1.00 96.00 91 ILE A CA 1
ATOM 775 C C . ILE A 1 91 ? -8.496 -10.089 16.649 1.00 96.00 91 ILE A C 1
ATOM 777 O O . ILE A 1 91 ? -8.876 -9.900 15.495 1.00 96.00 91 ILE A O 1
ATOM 781 N N . ILE A 1 92 ? -9.256 -10.697 17.561 1.00 97.31 92 ILE A N 1
ATOM 782 C CA . ILE A 1 92 ? -10.703 -10.904 17.448 1.00 97.31 92 ILE A CA 1
ATOM 783 C C . ILE A 1 92 ? -11.380 -10.067 18.531 1.00 97.31 92 ILE A C 1
ATOM 785 O O . ILE A 1 92 ? -11.138 -10.276 19.721 1.00 97.31 92 ILE A O 1
ATOM 789 N N . LEU A 1 93 ? -12.227 -9.135 18.109 1.00 98.25 93 LEU A N 1
ATOM 790 C CA . LEU A 1 93 ? -13.060 -8.304 18.971 1.00 98.25 93 LEU A CA 1
ATOM 791 C C . LEU A 1 93 ? -14.487 -8.846 18.941 1.00 98.25 93 LEU A C 1
ATOM 793 O O . LEU A 1 93 ? -15.081 -8.922 17.868 1.00 98.25 93 LEU A O 1
ATOM 797 N N . LYS A 1 94 ? -15.045 -9.178 20.102 1.00 98.25 94 LYS A N 1
ATOM 798 C CA . LYS A 1 94 ? -16.463 -9.499 20.281 1.00 98.25 94 LYS A CA 1
ATOM 799 C C . LYS A 1 94 ? -17.136 -8.386 21.067 1.00 98.25 94 LYS A C 1
ATOM 801 O O . LYS A 1 94 ? -16.527 -7.822 21.970 1.00 98.25 94 LYS A O 1
ATOM 806 N N . PHE A 1 95 ? -18.364 -8.049 20.707 1.00 98.38 95 PHE A N 1
ATOM 807 C CA . PHE A 1 95 ? -19.153 -7.027 21.390 1.00 98.38 95 PHE A CA 1
ATOM 808 C C . PHE A 1 95 ? -20.638 -7.227 21.104 1.00 98.38 95 PHE A C 1
ATOM 810 O O . PHE A 1 95 ? -21.011 -7.937 20.170 1.00 98.38 95 PHE A O 1
ATOM 817 N N . LYS A 1 96 ? -21.488 -6.561 21.880 1.00 98.38 96 LYS A N 1
ATOM 818 C CA . LYS A 1 96 ? -22.914 -6.429 21.598 1.00 98.38 96 LYS A CA 1
ATOM 819 C C . LYS A 1 96 ? -23.204 -5.076 20.972 1.00 98.38 96 LYS A C 1
ATOM 821 O O . LYS A 1 96 ? -22.734 -4.053 21.463 1.00 98.38 96 LYS A O 1
ATOM 826 N N . LEU A 1 97 ? -23.995 -5.092 19.907 1.00 98.19 97 LEU A N 1
ATOM 827 C CA . LEU A 1 97 ? -24.533 -3.920 19.230 1.00 98.19 97 LEU A CA 1
ATOM 828 C C . LEU A 1 97 ? -26.055 -3.944 19.382 1.00 98.19 97 LEU A C 1
ATOM 830 O O . LEU A 1 97 ? -26.700 -4.825 18.814 1.00 98.19 97 LEU A O 1
ATOM 834 N N . ASP A 1 98 ? -26.607 -3.045 20.197 1.00 97.38 98 ASP A N 1
ATOM 835 C CA . ASP A 1 98 ? -28.012 -3.075 20.644 1.00 97.38 98 ASP A CA 1
ATOM 836 C C . ASP A 1 98 ? -28.433 -4.466 21.158 1.00 97.38 98 ASP A C 1
ATOM 838 O O . ASP A 1 98 ? -29.482 -5.011 20.821 1.00 97.38 98 ASP A O 1
ATOM 842 N N . GLY A 1 99 ? -27.554 -5.095 21.943 1.00 97.25 99 GLY A N 1
ATOM 843 C CA . GLY A 1 99 ? -27.781 -6.426 22.510 1.00 97.25 99 GLY A CA 1
ATOM 844 C C . GLY A 1 99 ? -27.482 -7.604 21.573 1.00 97.25 99 GLY A C 1
ATOM 845 O O . GLY A 1 99 ? -27.438 -8.736 22.054 1.00 97.25 99 GLY A O 1
ATOM 846 N N . ILE A 1 100 ? -27.220 -7.364 20.282 1.00 98.12 100 ILE A N 1
ATOM 847 C CA . ILE A 1 100 ? -26.915 -8.405 19.290 1.00 98.12 100 ILE A CA 1
ATOM 848 C C . ILE A 1 100 ? -25.410 -8.658 19.240 1.00 98.12 100 ILE A C 1
ATOM 850 O O . ILE A 1 100 ? -24.637 -7.727 19.017 1.00 98.12 100 ILE A O 1
ATOM 854 N N . ASP A 1 101 ? -24.994 -9.918 19.364 1.00 98.31 101 ASP A N 1
ATOM 855 C CA . ASP A 1 101 ? -23.581 -10.294 19.292 1.00 98.31 101 ASP A CA 1
ATOM 856 C C . ASP A 1 101 ? -22.979 -9.997 17.909 1.00 98.31 101 ASP A C 1
ATOM 858 O O . ASP A 1 101 ? -23.554 -10.302 16.855 1.00 98.31 101 ASP A O 1
ATOM 862 N N . LYS A 1 102 ? -21.795 -9.385 17.922 1.00 98.38 102 LYS A N 1
ATOM 863 C CA . LYS A 1 102 ? -20.992 -9.022 16.754 1.00 98.38 102 LYS A CA 1
ATOM 864 C C . LYS A 1 102 ? -19.536 -9.375 16.993 1.00 98.38 102 LYS A C 1
ATOM 866 O O . LYS A 1 102 ? -19.032 -9.306 18.111 1.00 98.38 102 LYS A O 1
ATOM 871 N N . GLU A 1 103 ? -18.850 -9.698 15.902 1.00 98.19 103 GLU A N 1
ATOM 872 C CA . GLU A 1 103 ? -17.424 -10.005 15.929 1.00 98.19 103 GLU A CA 1
ATOM 873 C C . GLU A 1 103 ? -16.677 -9.298 14.800 1.00 98.19 103 GLU A C 1
ATOM 875 O O . GLU A 1 103 ? -17.152 -9.250 13.665 1.00 98.19 103 GLU A O 1
ATOM 880 N N . ILE A 1 104 ? -15.492 -8.777 15.098 1.00 98.50 104 ILE A N 1
ATOM 881 C CA . ILE A 1 104 ? -14.578 -8.178 14.128 1.00 98.50 104 ILE A CA 1
ATOM 882 C C . ILE A 1 104 ? -13.248 -8.920 14.189 1.00 98.50 104 ILE A C 1
ATOM 884 O O . ILE A 1 104 ? -12.696 -9.131 15.269 1.00 98.50 104 ILE A O 1
ATOM 888 N N . LEU A 1 105 ? -12.724 -9.280 13.019 1.00 98.00 105 LEU A N 1
ATOM 889 C CA . LEU A 1 105 ? -11.390 -9.855 12.869 1.00 98.00 105 LEU A CA 1
ATOM 890 C C . LEU A 1 105 ? -10.434 -8.802 12.322 1.00 98.00 105 LEU A C 1
ATOM 892 O O . LEU A 1 105 ? -10.718 -8.204 11.287 1.00 98.00 105 LEU A O 1
ATOM 896 N N . PHE A 1 106 ? -9.293 -8.626 12.982 1.00 97.38 106 PHE A N 1
ATOM 897 C CA . PHE A 1 106 ? -8.221 -7.738 12.544 1.00 97.38 106 PHE A CA 1
ATOM 898 C C . PHE A 1 106 ? -7.021 -8.523 12.015 1.00 97.38 106 PHE A C 1
ATOM 900 O O . PHE A 1 106 ? -6.565 -9.487 12.635 1.00 97.38 106 PHE A O 1
ATOM 907 N N . GLU A 1 107 ? -6.485 -8.042 10.900 1.00 96.31 107 GLU A N 1
ATOM 908 C CA . GLU A 1 107 ? -5.104 -8.256 10.476 1.00 96.31 107 GLU A CA 1
ATOM 909 C C . GLU A 1 107 ? -4.401 -6.894 10.517 1.00 96.31 107 GLU A C 1
ATOM 911 O O . GLU A 1 107 ? -4.771 -5.973 9.783 1.00 96.31 107 GLU A O 1
ATOM 916 N N . ASN A 1 108 ? -3.391 -6.769 11.372 1.00 95.31 108 ASN A N 1
ATOM 917 C CA . ASN A 1 108 ? -2.675 -5.530 11.625 1.00 95.31 108 ASN A CA 1
ATOM 918 C C . ASN A 1 108 ? -1.293 -5.568 10.964 1.00 95.31 108 ASN A C 1
ATOM 920 O O . ASN A 1 108 ? -0.552 -6.555 11.006 1.00 95.31 108 ASN A O 1
ATOM 924 N N . LYS A 1 109 ? -0.903 -4.454 10.350 1.00 93.38 109 LYS A N 1
ATOM 925 C CA . LYS A 1 109 ? 0.412 -4.279 9.733 1.00 93.38 109 LYS A CA 1
ATOM 926 C C . LYS A 1 109 ? 1.013 -2.943 10.134 1.00 93.38 109 LYS A C 1
ATOM 928 O O . LYS A 1 109 ? 0.388 -1.893 10.045 1.00 93.38 109 LYS A O 1
ATOM 933 N N . THR A 1 110 ? 2.280 -2.954 10.529 1.00 91.56 110 THR A N 1
ATOM 934 C CA . THR A 1 110 ? 3.020 -1.700 10.710 1.00 91.56 110 THR A CA 1
ATOM 935 C C . THR A 1 110 ? 3.497 -1.181 9.364 1.00 91.56 110 THR A C 1
ATOM 937 O O . THR A 1 110 ? 3.105 -0.099 8.954 1.00 91.56 110 THR A O 1
ATOM 940 N N . SER A 1 111 ? 4.305 -1.966 8.648 1.00 87.69 111 SER A N 1
ATOM 941 C CA . SER A 1 111 ? 4.896 -1.577 7.357 1.00 87.69 111 SER A CA 1
ATOM 942 C C . SER A 1 111 ? 4.936 -2.679 6.299 1.00 87.69 111 SER A C 1
ATOM 944 O O . SER A 1 111 ? 5.113 -2.381 5.117 1.00 87.69 111 SER A O 1
ATOM 946 N N . THR A 1 112 ? 4.759 -3.937 6.698 1.00 89.69 112 THR A N 1
ATOM 947 C CA . THR A 1 112 ? 4.757 -5.095 5.801 1.00 89.69 112 THR A CA 1
ATOM 948 C C . THR A 1 112 ? 3.435 -5.230 5.051 1.00 89.69 112 THR A C 1
ATOM 950 O O . THR A 1 112 ? 2.424 -4.639 5.429 1.00 89.69 112 THR A O 1
ATOM 953 N N . THR A 1 113 ? 3.453 -6.007 3.970 1.00 90.19 113 THR A N 1
ATOM 954 C CA . THR A 1 113 ? 2.264 -6.314 3.171 1.00 90.19 113 THR A CA 1
ATOM 955 C C . THR A 1 113 ? 1.663 -7.664 3.564 1.00 90.19 113 THR A C 1
ATOM 957 O O . THR A 1 113 ? 2.206 -8.392 4.398 1.00 90.19 113 THR A O 1
ATOM 960 N N . THR A 1 114 ? 0.508 -7.991 2.986 1.00 91.19 114 THR A N 1
ATOM 961 C CA . THR A 1 114 ? -0.160 -9.289 3.155 1.00 91.19 114 THR A CA 1
ATOM 962 C C . THR A 1 114 ? -0.344 -9.989 1.807 1.00 91.19 114 THR A C 1
ATOM 964 O O . THR A 1 114 ? -0.005 -9.449 0.755 1.00 91.19 114 THR A O 1
ATOM 967 N N . THR A 1 115 ? -0.851 -11.220 1.833 1.00 90.75 115 THR A N 1
ATOM 968 C CA . THR A 1 115 ? -1.100 -12.031 0.636 1.00 90.75 115 THR A CA 1
ATOM 969 C C . THR A 1 115 ? -2.557 -12.456 0.574 1.00 90.75 115 THR A C 1
ATOM 971 O O . THR A 1 115 ? -3.204 -12.618 1.611 1.00 90.75 115 THR A O 1
ATOM 974 N N . TYR A 1 116 ? -3.051 -12.727 -0.639 1.00 92.31 116 TYR A N 1
ATOM 975 C CA . TYR A 1 116 ? -4.394 -13.278 -0.841 1.00 92.31 116 TYR A CA 1
ATOM 976 C C . TYR A 1 116 ? -4.634 -14.509 0.023 1.00 92.31 116 TYR A C 1
ATOM 978 O O . TYR A 1 116 ? -5.585 -14.549 0.791 1.00 92.31 116 TYR A O 1
ATOM 986 N N . LYS A 1 117 ? -3.701 -15.466 -0.021 1.00 91.00 117 LYS A N 1
ATOM 987 C CA . LYS A 1 117 ? -3.781 -16.705 0.755 1.00 91.00 117 LYS A CA 1
ATOM 988 C C . LYS A 1 117 ? -3.921 -16.453 2.258 1.00 91.00 117 LYS A C 1
ATOM 990 O O . LYS A 1 117 ? -4.595 -17.226 2.929 1.00 91.00 117 LYS A O 1
ATOM 995 N N . GLN A 1 118 ? -3.272 -15.419 2.791 1.00 90.38 118 GLN A N 1
ATOM 996 C CA . GLN A 1 118 ? -3.352 -15.100 4.212 1.00 90.38 118 GLN A CA 1
ATOM 997 C C . GLN A 1 118 ? -4.743 -14.560 4.573 1.00 90.38 118 GLN A C 1
ATOM 999 O O . GLN A 1 118 ? -5.422 -15.166 5.398 1.00 90.38 118 GLN A O 1
ATOM 1004 N N . LEU A 1 119 ? -5.200 -13.491 3.918 1.00 93.88 119 LEU A N 1
ATOM 1005 C CA . LEU A 1 119 ? -6.505 -12.887 4.211 1.00 93.88 119 LEU A CA 1
ATOM 1006 C C . LEU A 1 119 ? -7.674 -13.841 3.917 1.00 93.88 119 LEU A C 1
ATOM 1008 O O . LEU A 1 119 ? -8.574 -13.998 4.741 1.00 93.88 119 LEU A O 1
ATOM 1012 N N . ASP A 1 120 ? -7.628 -14.535 2.778 1.00 92.81 120 ASP A N 1
ATOM 1013 C CA . ASP A 1 120 ? -8.638 -15.523 2.394 1.00 92.81 120 ASP A CA 1
ATOM 1014 C C . ASP A 1 120 ? -8.726 -16.664 3.420 1.00 92.81 120 ASP A C 1
ATOM 1016 O O . ASP A 1 120 ? -9.816 -17.073 3.820 1.00 92.81 120 ASP A O 1
ATOM 1020 N N . SER A 1 121 ? -7.584 -17.125 3.945 1.00 90.75 121 SER A N 1
ATOM 1021 C CA . SER A 1 121 ? -7.585 -18.182 4.958 1.00 90.75 121 SER A CA 1
ATOM 1022 C C . SER A 1 121 ? -8.289 -17.784 6.254 1.00 90.75 121 SER A C 1
ATOM 1024 O O . SER A 1 121 ? -8.966 -18.617 6.857 1.00 90.75 121 SER A O 1
ATOM 1026 N N . TYR A 1 122 ? -8.161 -16.527 6.685 1.00 92.56 122 TYR A N 1
ATOM 1027 C CA . TYR A 1 122 ? -8.849 -16.051 7.879 1.00 92.56 122 TYR A CA 1
ATOM 1028 C C . TYR A 1 122 ? -10.348 -15.965 7.645 1.00 92.56 122 TYR A C 1
ATOM 1030 O O . TYR A 1 122 ? -11.117 -16.468 8.457 1.00 92.56 122 TYR A O 1
ATOM 1038 N N . LYS A 1 123 ? -10.764 -15.404 6.507 1.00 91.44 123 LYS A N 1
ATOM 1039 C CA . LYS A 1 123 ? -12.180 -15.275 6.160 1.00 91.44 123 LYS A CA 1
ATOM 1040 C C . LYS A 1 123 ? -12.866 -16.636 6.013 1.00 91.44 123 LYS A C 1
ATOM 1042 O O . LYS A 1 123 ? -13.983 -16.820 6.492 1.00 91.44 123 LYS A O 1
ATOM 1047 N N . ASN A 1 124 ? -12.176 -17.612 5.424 1.00 90.75 124 ASN A N 1
ATOM 1048 C CA . ASN A 1 124 ? -12.694 -18.969 5.255 1.00 90.75 124 ASN A CA 1
ATOM 1049 C C . ASN A 1 124 ? -12.669 -19.800 6.545 1.00 90.75 124 ASN A C 1
ATOM 1051 O O . ASN A 1 124 ? -13.562 -20.623 6.752 1.00 90.75 124 ASN A O 1
ATOM 1055 N N . GLY A 1 125 ? -11.663 -19.603 7.402 1.00 88.94 125 GLY A N 1
ATOM 1056 C CA . GLY A 1 125 ? -11.530 -20.312 8.677 1.00 88.94 125 GLY A CA 1
ATOM 1057 C C . GLY A 1 125 ? -12.289 -19.671 9.844 1.00 88.94 125 GLY A C 1
ATOM 1058 O O . GLY A 1 125 ? -12.499 -20.330 10.859 1.00 88.94 125 GLY A O 1
ATOM 1059 N N . TYR A 1 126 ? -12.710 -18.412 9.712 1.00 91.06 126 TYR A N 1
ATOM 1060 C CA . TYR A 1 126 ? -13.444 -17.655 10.726 1.00 91.06 126 TYR A CA 1
ATOM 1061 C C . TYR A 1 126 ? -14.557 -16.842 10.054 1.00 91.06 126 TYR A C 1
ATOM 1063 O O . TYR A 1 126 ? -14.398 -15.668 9.717 1.00 91.06 126 TYR A O 1
ATOM 1071 N N . LYS A 1 127 ? -15.672 -17.520 9.768 1.00 91.25 127 LYS A N 1
ATOM 1072 C CA . LYS A 1 127 ? -16.787 -16.994 8.968 1.00 91.25 127 LYS A CA 1
ATOM 1073 C C . LYS A 1 127 ? -17.711 -16.089 9.788 1.00 91.25 127 LYS A C 1
ATOM 1075 O O . LYS A 1 127 ? -17.731 -16.157 11.011 1.00 91.25 127 LYS A O 1
ATOM 1080 N N . ASN A 1 128 ? -18.542 -15.318 9.087 1.00 90.88 128 ASN A N 1
ATOM 1081 C CA . ASN A 1 128 ? -19.651 -14.532 9.643 1.00 90.88 128 ASN A CA 1
ATOM 1082 C C . ASN A 1 128 ? -19.244 -13.400 10.604 1.00 90.88 128 ASN A C 1
ATOM 1084 O O . ASN A 1 128 ? -20.054 -12.978 11.428 1.00 90.88 128 ASN A O 1
ATOM 1088 N N . CYS A 1 129 ? -18.030 -12.854 10.479 1.00 96.50 129 CYS A N 1
ATOM 1089 C CA . CYS A 1 129 ? -17.706 -11.614 11.180 1.00 96.50 129 CYS A CA 1
ATOM 1090 C C . CYS A 1 129 ? -18.593 -10.466 10.691 1.00 96.50 129 CYS A C 1
ATOM 1092 O O . CYS A 1 129 ? -18.893 -10.338 9.502 1.00 96.50 129 CYS A O 1
ATOM 1094 N N . TYR A 1 130 ? -18.936 -9.571 11.614 1.00 98.00 130 TYR A N 1
ATOM 1095 C CA . TYR A 1 130 ? -19.558 -8.291 11.308 1.00 98.00 130 TYR A CA 1
ATOM 1096 C C . TYR A 1 130 ? -18.703 -7.481 10.322 1.00 98.00 130 TYR A C 1
ATOM 1098 O O . TYR A 1 130 ? -19.239 -6.928 9.351 1.00 98.00 130 TYR A O 1
ATOM 1106 N N . ARG A 1 131 ? -17.379 -7.457 10.550 1.00 97.94 131 ARG A N 1
ATOM 1107 C CA . ARG A 1 131 ? -16.362 -6.892 9.650 1.00 97.94 131 ARG A CA 1
ATOM 1108 C C . ARG A 1 131 ? -15.065 -7.698 9.705 1.00 97.94 131 ARG A C 1
ATOM 1110 O O . ARG A 1 131 ? -14.705 -8.255 10.740 1.00 97.94 131 ARG A O 1
ATOM 1117 N N . TYR A 1 132 ? -14.348 -7.683 8.590 1.00 98.25 132 TYR A N 1
ATOM 1118 C CA . TYR A 1 132 ? -12.949 -8.086 8.503 1.00 98.25 132 TYR A CA 1
ATOM 1119 C C . TYR A 1 132 ? -12.141 -6.819 8.249 1.00 98.25 132 TYR A C 1
ATOM 1121 O O . TYR A 1 132 ? -12.435 -6.106 7.293 1.00 98.25 132 TYR A O 1
ATOM 1129 N N . ILE A 1 133 ? -11.178 -6.511 9.110 1.00 98.38 133 ILE A N 1
ATOM 1130 C CA . ILE A 1 133 ? -10.432 -5.256 9.081 1.00 98.38 133 ILE A CA 1
ATOM 1131 C C . ILE A 1 133 ? -8.964 -5.543 8.787 1.00 98.38 133 ILE A C 1
ATOM 1133 O O . ILE A 1 133 ? -8.322 -6.345 9.461 1.00 98.38 133 ILE A O 1
ATOM 1137 N N . TYR A 1 134 ? -8.436 -4.865 7.774 1.00 98.12 134 TYR A N 1
ATOM 1138 C CA . TYR A 1 134 ? -7.011 -4.757 7.506 1.00 98.12 134 TYR A CA 1
ATOM 1139 C C . TYR A 1 134 ? -6.545 -3.374 7.962 1.00 98.12 134 TYR A C 1
ATOM 1141 O O . TYR A 1 134 ? -6.861 -2.368 7.324 1.00 98.12 134 TYR A O 1
ATOM 1149 N N . LEU A 1 135 ? -5.828 -3.315 9.081 1.00 97.50 135 LEU A N 1
ATOM 1150 C CA . LEU A 1 135 ? -5.298 -2.065 9.618 1.00 97.50 135 LEU A CA 1
ATOM 1151 C C . LEU A 1 135 ? -3.825 -1.942 9.254 1.00 97.50 135 LEU A C 1
ATOM 1153 O O . LEU A 1 135 ? -3.038 -2.844 9.546 1.00 97.50 135 LEU A O 1
ATOM 1157 N N . LYS A 1 136 ? -3.427 -0.812 8.666 1.00 95.75 136 LYS A N 1
ATOM 1158 C CA . LYS A 1 136 ? -2.018 -0.543 8.366 1.00 95.75 136 LYS A CA 1
ATOM 1159 C C . LYS A 1 136 ? -1.593 0.854 8.797 1.00 95.75 136 LYS A C 1
ATOM 1161 O O . LYS A 1 136 ? -2.239 1.835 8.444 1.00 95.75 136 LYS A O 1
ATOM 1166 N N . LEU A 1 137 ? -0.475 0.940 9.523 1.00 94.06 137 LEU A N 1
ATOM 1167 C CA . LEU A 1 137 ? 0.092 2.231 9.940 1.00 94.06 137 LEU A CA 1
ATOM 1168 C C . LEU A 1 137 ? 0.890 2.918 8.819 1.00 94.06 137 LEU A C 1
ATOM 1170 O O . LEU A 1 137 ? 0.854 4.132 8.668 1.00 94.06 137 LEU A O 1
ATOM 1174 N N . ALA A 1 138 ? 1.636 2.152 8.028 1.00 92.56 138 ALA A N 1
ATOM 1175 C CA . ALA A 1 138 ? 2.311 2.643 6.832 1.00 92.56 138 ALA A CA 1
ATOM 1176 C C . ALA A 1 138 ? 1.344 2.843 5.656 1.00 92.56 138 ALA A C 1
ATOM 1178 O O . ALA A 1 138 ? 0.189 2.423 5.692 1.00 92.56 138 ALA A O 1
ATOM 1179 N N . TYR A 1 139 ? 1.866 3.396 4.559 1.00 92.94 139 TYR A N 1
ATOM 1180 C CA . TYR A 1 139 ? 1.125 3.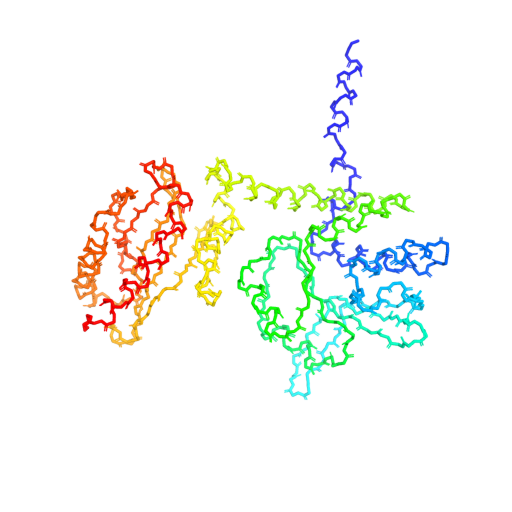536 3.310 1.00 92.94 139 TYR A CA 1
ATOM 1181 C C . TYR A 1 139 ? 0.548 2.191 2.830 1.00 92.94 139 TYR A C 1
ATOM 1183 O O . TYR A 1 139 ? 1.275 1.202 2.670 1.00 92.94 139 TYR A O 1
ATOM 1191 N N . ILE A 1 140 ? -0.769 2.169 2.600 1.00 94.00 140 ILE A N 1
ATOM 1192 C CA . ILE A 1 140 ? -1.475 1.066 1.941 1.00 94.00 140 ILE A CA 1
ATOM 1193 C C . ILE A 1 140 ? -1.368 1.303 0.439 1.00 94.00 140 ILE A C 1
ATOM 1195 O O . ILE A 1 140 ? -2.004 2.215 -0.101 1.00 94.00 140 ILE A O 1
ATOM 1199 N N . ASN A 1 141 ? -0.554 0.496 -0.234 1.00 93.31 141 ASN A N 1
ATOM 1200 C CA . ASN A 1 141 ? -0.350 0.662 -1.664 1.00 93.31 141 ASN A CA 1
ATOM 1201 C C . ASN A 1 141 ? -1.567 0.180 -2.467 1.00 93.31 141 ASN A C 1
ATOM 1203 O O . ASN A 1 141 ? -2.487 -0.467 -1.963 1.00 93.31 141 ASN A O 1
ATOM 1207 N N . CYS A 1 142 ? -1.586 0.531 -3.746 1.00 93.06 142 CYS A N 1
ATOM 1208 C CA . CYS A 1 142 ? -2.709 0.271 -4.631 1.00 93.06 142 CYS A CA 1
ATOM 1209 C C . CYS A 1 142 ? -3.021 -1.237 -4.780 1.00 93.06 142 CYS A C 1
ATOM 1211 O O . CYS A 1 142 ? -4.192 -1.625 -4.795 1.00 93.06 142 CYS A O 1
ATOM 1213 N N . GLN A 1 143 ? -2.002 -2.105 -4.770 1.00 92.62 143 GLN A N 1
ATOM 1214 C CA . GLN A 1 143 ? -2.184 -3.561 -4.805 1.00 92.62 143 GLN A CA 1
ATOM 1215 C C . GLN A 1 143 ? -2.855 -4.082 -3.525 1.00 92.62 143 GLN A C 1
ATOM 1217 O O . GLN A 1 143 ? -3.757 -4.914 -3.592 1.00 92.62 143 GLN A O 1
ATOM 1222 N N . GLU A 1 144 ? -2.465 -3.573 -2.356 1.00 94.19 144 GLU A N 1
ATOM 1223 C CA . GLU A 1 144 ? -3.086 -3.924 -1.072 1.00 94.19 144 GLU A CA 1
ATOM 1224 C C . GLU A 1 144 ? -4.544 -3.454 -0.991 1.00 94.19 144 GLU A C 1
ATOM 1226 O O . GLU A 1 144 ? -5.402 -4.194 -0.503 1.00 94.19 144 GLU A O 1
ATOM 1231 N N . LYS A 1 145 ? -4.852 -2.258 -1.513 1.00 93.62 145 LYS A N 1
ATOM 1232 C CA . LYS A 1 145 ? -6.231 -1.744 -1.599 1.00 93.62 145 LYS A CA 1
ATOM 1233 C C . LYS A 1 145 ? -7.119 -2.641 -2.461 1.00 93.62 145 LYS A C 1
ATOM 1235 O O . LYS A 1 145 ? -8.238 -2.964 -2.071 1.00 93.62 145 LYS A O 1
ATOM 1240 N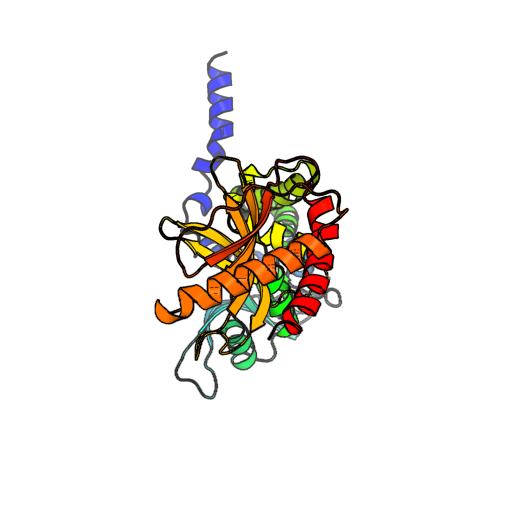 N . GLU A 1 146 ? -6.627 -3.074 -3.620 1.00 92.81 146 GLU A N 1
ATOM 1241 C CA . GLU A 1 146 ? -7.360 -4.022 -4.467 1.00 92.81 146 GLU A CA 1
ATOM 1242 C C . GLU A 1 146 ? -7.520 -5.381 -3.799 1.00 92.81 146 GLU A C 1
ATOM 1244 O O . GLU A 1 146 ? -8.610 -5.952 -3.816 1.00 92.81 146 GLU A O 1
ATOM 1249 N N . LEU A 1 147 ? -6.450 -5.886 -3.187 1.00 93.94 147 LEU A N 1
ATOM 1250 C CA . LEU A 1 147 ? -6.452 -7.176 -2.518 1.00 93.94 147 LEU A CA 1
ATOM 1251 C C . LEU A 1 147 ? -7.508 -7.225 -1.411 1.00 93.94 147 LEU A C 1
ATOM 1253 O O . LEU A 1 147 ? -8.375 -8.099 -1.422 1.00 93.94 147 LEU A O 1
ATOM 1257 N N . THR A 1 148 ? -7.458 -6.266 -0.488 1.00 95.88 148 THR A N 1
ATOM 1258 C CA . THR A 1 148 ? -8.397 -6.161 0.638 1.00 95.88 148 THR A CA 1
ATOM 1259 C C . THR A 1 148 ? -9.834 -6.021 0.145 1.00 95.88 148 THR A C 1
ATOM 1261 O O . THR A 1 148 ? -10.691 -6.806 0.554 1.00 95.88 148 THR A O 1
ATOM 1264 N N . LYS A 1 149 ? -10.086 -5.139 -0.831 1.00 95.00 149 LYS A N 1
ATOM 1265 C CA . LYS A 1 149 ? -11.405 -4.990 -1.462 1.00 95.00 149 LYS A CA 1
ATOM 1266 C C . LYS A 1 149 ? -11.900 -6.290 -2.103 1.00 95.00 149 LYS A C 1
ATOM 1268 O O . LYS A 1 149 ? -13.048 -6.665 -1.889 1.00 95.00 149 LYS A O 1
ATOM 1273 N N . SER A 1 150 ? -11.052 -6.991 -2.859 1.00 94.75 150 SER A N 1
ATOM 1274 C CA . SER A 1 150 ? -11.431 -8.216 -3.585 1.00 94.75 150 SER A CA 1
ATOM 1275 C C . SER A 1 150 ? -11.820 -9.373 -2.662 1.00 94.75 150 SER A C 1
ATOM 1277 O O . SER A 1 150 ? -12.679 -10.177 -3.009 1.00 94.75 150 SER A O 1
ATOM 1279 N N . ILE A 1 151 ? -11.222 -9.436 -1.470 1.00 95.75 151 ILE A N 1
ATOM 1280 C CA . ILE A 1 151 ? -11.539 -10.446 -0.453 1.00 95.75 151 ILE A CA 1
ATOM 1281 C C . ILE A 1 151 ? -12.703 -9.974 0.427 1.00 95.75 151 ILE A C 1
ATOM 1283 O O . ILE A 1 151 ? -13.357 -10.787 1.077 1.00 95.75 151 ILE A O 1
ATOM 1287 N N . GLY A 1 152 ? -13.011 -8.676 0.440 1.00 96.12 152 GLY A N 1
ATOM 1288 C CA . GLY A 1 152 ? -14.042 -8.066 1.277 1.00 96.12 152 GLY A CA 1
ATOM 1289 C C . GLY A 1 152 ? -13.562 -7.827 2.706 1.00 96.12 152 GLY A C 1
ATOM 1290 O O . GLY A 1 152 ? -14.252 -8.218 3.650 1.00 96.12 152 GLY A O 1
ATOM 1291 N N . TYR A 1 153 ? -12.360 -7.264 2.830 1.00 97.94 153 TYR A N 1
ATOM 1292 C CA . TYR A 1 153 ? -11.839 -6.613 4.028 1.00 97.94 153 TYR A CA 1
ATOM 1293 C C . TYR A 1 153 ? -12.046 -5.105 3.903 1.00 97.94 153 TYR A C 1
ATOM 1295 O O . TYR A 1 153 ? -11.773 -4.523 2.852 1.00 97.94 153 TYR A O 1
ATOM 1303 N N . ASP A 1 154 ? -12.461 -4.478 4.995 1.00 97.56 154 ASP A N 1
ATOM 1304 C CA . ASP A 1 154 ? -12.381 -3.033 5.143 1.00 97.56 154 ASP A CA 1
ATOM 1305 C C . ASP A 1 154 ? -10.957 -2.638 5.532 1.00 97.56 154 ASP A C 1
ATOM 1307 O O . ASP A 1 154 ? -10.271 -3.366 6.252 1.00 97.56 154 ASP A O 1
ATOM 1311 N N . THR A 1 155 ? -10.509 -1.471 5.081 1.00 97.44 155 THR A N 1
ATOM 1312 C CA . THR A 1 155 ? -9.183 -0.947 5.418 1.00 97.44 155 THR A CA 1
ATOM 1313 C C . THR A 1 155 ? -9.284 0.158 6.452 1.00 97.44 155 THR A C 1
ATOM 1315 O O . THR A 1 155 ? -10.120 1.049 6.304 1.00 97.44 155 THR A O 1
ATOM 1318 N N . ILE A 1 156 ? -8.397 0.121 7.444 1.00 97.69 156 ILE A N 1
ATOM 1319 C CA . ILE A 1 156 ? -8.138 1.242 8.347 1.00 97.69 156 ILE A CA 1
ATOM 1320 C C . ILE A 1 156 ? -6.709 1.711 8.118 1.00 97.69 156 ILE A C 1
ATOM 1322 O O . ILE A 1 156 ? -5.762 0.944 8.314 1.00 97.69 156 ILE A O 1
ATOM 1326 N N . ASP A 1 157 ? -6.551 2.962 7.708 1.00 96.00 157 ASP A N 1
ATOM 1327 C CA . ASP A 1 157 ? -5.238 3.587 7.606 1.00 96.00 157 ASP A CA 1
ATOM 1328 C C . ASP A 1 157 ? -4.879 4.400 8.859 1.00 96.00 157 ASP A C 1
ATOM 1330 O O . ASP A 1 157 ? -5.652 4.558 9.813 1.00 96.00 157 ASP A O 1
ATOM 1334 N N . ILE A 1 158 ? -3.649 4.908 8.859 1.00 94.62 158 ILE A N 1
ATOM 1335 C CA . ILE A 1 158 ? -3.123 5.727 9.944 1.00 94.62 158 ILE A CA 1
ATOM 1336 C C . ILE A 1 158 ? -3.883 7.038 10.140 1.00 94.62 158 ILE A C 1
ATOM 1338 O O . ILE A 1 158 ? -3.943 7.537 11.263 1.00 94.62 158 ILE A O 1
ATOM 1342 N N . GLU A 1 159 ? -4.452 7.613 9.082 1.00 94.56 159 GLU A N 1
ATOM 1343 C CA . GLU A 1 159 ? -5.171 8.876 9.180 1.00 94.56 159 GLU A CA 1
ATOM 1344 C C . GLU A 1 159 ? -6.481 8.673 9.939 1.00 94.56 159 GLU A C 1
ATOM 1346 O O . GLU A 1 159 ? -6.736 9.380 10.916 1.00 94.56 159 GLU A O 1
ATOM 1351 N N . GLN A 1 160 ? -7.248 7.645 9.572 1.00 96.31 160 GLN A N 1
ATOM 1352 C CA . GLN A 1 160 ? -8.478 7.261 10.262 1.00 96.31 160 GLN A CA 1
ATOM 1353 C C . GLN A 1 160 ? -8.224 6.921 11.736 1.00 96.31 160 GLN A C 1
ATOM 1355 O O . GLN A 1 160 ? -8.924 7.427 12.620 1.00 96.31 160 GLN A O 1
ATOM 1360 N N . LEU A 1 161 ? -7.193 6.115 12.020 1.00 97.62 161 LEU A N 1
ATOM 1361 C CA . LEU A 1 161 ? -6.827 5.754 13.391 1.00 97.62 161 LEU A CA 1
ATOM 1362 C C . LEU A 1 161 ? -6.409 6.986 14.207 1.00 97.62 161 LEU A C 1
ATOM 1364 O O . LEU A 1 161 ? -6.934 7.214 15.294 1.00 97.62 161 LEU A O 1
ATOM 1368 N N . SER A 1 162 ? -5.500 7.806 13.675 1.00 97.00 162 SER A N 1
ATOM 1369 C CA . SER A 1 162 ? -4.997 9.014 14.339 1.00 97.00 162 SER A CA 1
ATOM 1370 C C . SER A 1 162 ? -6.119 10.013 14.629 1.00 97.00 162 SER A C 1
ATOM 1372 O O . SER A 1 162 ? -6.236 10.499 15.752 1.00 97.00 162 SER A O 1
ATOM 1374 N N . ASN A 1 163 ? -6.991 10.272 13.652 1.00 97.50 163 ASN A N 1
ATOM 1375 C CA . ASN A 1 163 ? -8.100 11.210 13.813 1.00 97.50 163 ASN A CA 1
ATOM 1376 C C . ASN A 1 163 ? -9.118 10.708 14.851 1.00 97.50 163 ASN A C 1
ATOM 1378 O O . ASN A 1 163 ? -9.634 11.504 15.634 1.00 97.50 163 ASN A O 1
ATOM 1382 N N . THR A 1 164 ? -9.367 9.395 14.910 1.00 98.31 164 THR A N 1
ATOM 1383 C CA . THR A 1 164 ? -10.227 8.797 15.944 1.00 98.31 164 THR A CA 1
ATOM 1384 C C . THR A 1 164 ? -9.604 8.941 17.331 1.00 98.31 164 THR A C 1
ATOM 1386 O O . THR A 1 164 ? -10.253 9.423 18.256 1.00 98.31 164 THR A O 1
ATOM 1389 N N . LEU A 1 165 ? -8.329 8.571 17.483 1.00 98.25 165 LEU A N 1
ATOM 1390 C CA . LEU A 1 165 ? -7.623 8.662 18.762 1.00 98.25 165 LEU A CA 1
ATOM 1391 C C . LEU A 1 165 ? -7.507 10.105 19.256 1.00 98.25 165 LEU A C 1
ATOM 1393 O O . LEU A 1 165 ? -7.634 10.349 20.450 1.00 98.25 165 LEU A O 1
ATOM 1397 N N . GLN A 1 166 ? -7.344 11.070 18.351 1.00 98.19 166 GLN A N 1
ATOM 1398 C CA . GLN A 1 166 ? -7.316 12.490 18.692 1.00 98.19 166 GLN A CA 1
ATOM 1399 C C . GLN A 1 166 ? -8.612 12.953 19.376 1.00 98.19 166 GLN A C 1
ATOM 1401 O O . GLN A 1 166 ? -8.546 13.760 20.304 1.00 98.19 166 GLN A O 1
ATOM 1406 N N . LYS A 1 167 ? -9.775 12.424 18.968 1.00 98.38 167 LYS A N 1
ATOM 1407 C CA . LYS A 1 167 ? -11.083 12.751 19.571 1.00 98.38 167 LYS A CA 1
ATOM 1408 C C . LYS A 1 167 ? -11.233 12.221 20.998 1.00 98.38 167 LYS A C 1
ATOM 1410 O O . LYS A 1 167 ? -12.012 12.769 21.769 1.00 98.38 167 LYS A O 1
ATOM 1415 N N . ILE A 1 168 ? -10.489 11.174 21.352 1.00 97.88 168 ILE A N 1
ATOM 1416 C CA . ILE A 1 168 ? -10.521 10.551 22.681 1.00 97.88 168 ILE A CA 1
ATOM 1417 C C . ILE A 1 168 ? -9.197 10.714 23.439 1.00 97.88 168 ILE A C 1
ATOM 1419 O O . ILE A 1 168 ? -8.980 10.044 24.441 1.00 97.88 168 ILE A O 1
ATOM 1423 N N . LYS A 1 169 ? -8.306 11.604 22.978 1.00 96.81 169 LYS A N 1
ATOM 1424 C CA . LYS A 1 169 ? -6.929 11.740 23.479 1.00 96.81 169 LYS A CA 1
ATOM 1425 C C . LYS A 1 169 ? -6.857 11.914 25.000 1.00 96.81 169 LYS A C 1
ATOM 1427 O O . LYS A 1 169 ? -5.973 11.354 25.637 1.00 96.81 169 LYS A O 1
ATOM 1432 N N . SER A 1 170 ? -7.785 12.678 25.570 1.00 94.94 170 SER A N 1
ATOM 1433 C CA . SER A 1 170 ? -7.765 13.093 26.975 1.00 94.94 170 SER A CA 1
ATOM 1434 C C . SER A 1 170 ? -8.182 12.016 27.976 1.00 94.94 170 SER A C 1
ATOM 1436 O O . SER A 1 170 ? -8.080 12.261 29.174 1.00 94.94 170 SER A O 1
ATOM 1438 N N . ILE A 1 171 ? -8.647 10.840 27.536 1.00 96.50 171 ILE A N 1
ATOM 1439 C CA . ILE A 1 171 ? -9.139 9.821 28.480 1.00 96.50 171 ILE A CA 1
ATOM 1440 C C . ILE A 1 171 ? -8.024 9.110 29.242 1.00 96.50 171 ILE A C 1
ATOM 1442 O O . ILE A 1 171 ? -8.279 8.556 30.305 1.00 96.50 171 ILE A O 1
ATOM 1446 N N . HIS A 1 172 ? -6.809 9.058 28.687 1.00 96.38 172 HIS A N 1
ATOM 1447 C CA . HIS A 1 172 ? -5.691 8.370 29.321 1.00 96.38 172 HIS A CA 1
ATOM 1448 C C . HIS A 1 172 ? -4.352 8.729 28.664 1.00 96.38 172 HIS A C 1
ATOM 1450 O O . HIS A 1 172 ? -4.258 8.814 27.437 1.00 96.38 172 HIS A O 1
ATOM 1456 N N . LEU A 1 173 ? -3.283 8.795 29.464 1.00 94.81 173 LEU A N 1
ATOM 1457 C CA . LEU A 1 173 ? -1.921 9.099 29.003 1.00 94.81 173 LEU A CA 1
ATOM 1458 C C . LEU A 1 173 ? -1.429 8.153 27.892 1.00 94.81 173 LEU A C 1
ATOM 1460 O O . LEU A 1 173 ? -0.733 8.561 26.970 1.00 94.81 173 LEU A O 1
ATOM 1464 N N . PHE A 1 174 ? -1.817 6.876 27.933 1.00 95.00 174 PHE A N 1
ATOM 1465 C CA . PHE A 1 174 ? -1.437 5.914 26.888 1.00 95.00 174 PHE A CA 1
ATOM 1466 C C . PHE A 1 174 ? -2.064 6.219 25.526 1.00 95.00 174 PHE A C 1
ATOM 1468 O O . PHE A 1 174 ? -1.451 5.905 24.509 1.00 95.00 174 PHE A O 1
ATOM 1475 N N . VAL A 1 175 ? -3.252 6.833 25.480 1.00 96.50 175 VAL A N 1
ATOM 1476 C CA . VAL A 1 175 ? -3.852 7.267 24.209 1.00 96.50 175 VAL A CA 1
ATOM 1477 C C . VAL A 1 175 ? -3.025 8.401 23.621 1.00 96.50 175 VAL A C 1
ATOM 1479 O O . VAL A 1 175 ? -2.685 8.358 22.441 1.00 96.50 175 VAL A O 1
ATOM 1482 N N . GLU A 1 176 ? -2.650 9.372 24.452 1.00 94.62 176 GLU A N 1
ATOM 1483 C CA . GLU A 1 176 ? -1.767 10.468 24.065 1.00 94.62 176 GLU A CA 1
ATOM 1484 C C . GLU A 1 176 ? -0.409 9.967 23.564 1.00 94.62 176 GLU A C 1
ATOM 1486 O O . GLU A 1 176 ? -0.028 10.287 22.438 1.00 94.62 176 GLU A O 1
ATOM 1491 N N . HIS A 1 177 ? 0.270 9.116 24.337 1.00 94.19 177 HIS A N 1
ATOM 1492 C CA . HIS A 1 177 ? 1.565 8.559 23.948 1.00 94.19 177 HIS A CA 1
ATOM 1493 C C . HIS A 1 177 ? 1.467 7.740 22.655 1.00 94.19 177 HIS A C 1
ATOM 1495 O O . HIS A 1 177 ? 2.328 7.855 21.782 1.00 94.19 177 HIS A O 1
ATOM 1501 N N . TYR A 1 178 ? 0.432 6.912 22.486 1.00 95.56 178 TYR A N 1
ATOM 1502 C CA . TYR A 1 178 ? 0.303 6.117 21.265 1.00 95.56 178 TYR A CA 1
ATOM 1503 C C . TYR A 1 178 ? 0.007 6.997 20.050 1.00 95.56 178 TYR A C 1
ATOM 1505 O O . TYR A 1 178 ? 0.593 6.795 18.987 1.00 95.56 178 TYR A O 1
ATOM 1513 N N . LEU A 1 179 ? -0.859 8.001 20.206 1.00 95.50 179 LEU A N 1
ATOM 1514 C CA . LEU A 1 179 ? -1.167 8.966 19.156 1.00 95.50 179 LEU A CA 1
ATOM 1515 C C . LEU A 1 179 ? 0.081 9.743 18.718 1.00 95.50 179 LEU A C 1
ATOM 1517 O O . LEU A 1 179 ? 0.333 9.883 17.521 1.00 95.50 179 LEU A O 1
ATOM 1521 N N . GLU A 1 180 ? 0.888 10.213 19.668 1.00 93.44 180 GLU A N 1
ATOM 1522 C CA . GLU A 1 180 ? 2.168 10.860 19.382 1.00 93.44 180 GLU A CA 1
ATOM 1523 C C . GLU A 1 180 ? 3.118 9.912 18.633 1.00 93.44 180 GLU A C 1
ATOM 1525 O O . GLU A 1 180 ? 3.657 10.272 17.582 1.00 93.44 180 GLU A O 1
ATOM 1530 N N . TYR A 1 181 ? 3.266 8.674 19.114 1.00 92.69 181 TYR A N 1
ATOM 1531 C CA . TYR A 1 181 ? 4.117 7.657 18.498 1.00 92.69 181 TYR A CA 1
ATOM 1532 C C . TYR A 1 181 ? 3.734 7.395 17.039 1.00 92.69 181 TYR A C 1
ATOM 1534 O O . TYR A 1 181 ? 4.590 7.425 16.149 1.00 92.69 181 TYR A O 1
ATOM 1542 N N . ILE A 1 182 ? 2.447 7.167 16.758 1.00 93.50 182 ILE A N 1
ATOM 1543 C CA . ILE A 1 182 ? 2.014 6.863 15.393 1.00 93.50 182 ILE A CA 1
ATOM 1544 C C . ILE A 1 182 ? 2.083 8.093 14.478 1.00 93.50 182 ILE A C 1
ATOM 1546 O O . ILE A 1 182 ? 2.381 7.956 13.287 1.00 93.50 182 ILE A O 1
ATOM 1550 N N . ASN A 1 183 ? 1.870 9.297 15.020 1.00 92.12 183 ASN A N 1
ATOM 1551 C CA . ASN A 1 183 ? 1.963 10.539 14.258 1.00 92.12 183 ASN A CA 1
ATOM 1552 C C . ASN A 1 183 ? 3.404 10.835 13.833 1.00 92.12 183 ASN A C 1
ATOM 1554 O O . ASN A 1 183 ? 3.657 11.135 12.664 1.00 92.12 183 ASN A O 1
ATOM 1558 N N . THR A 1 184 ? 4.344 10.703 14.766 1.00 88.38 184 THR A N 1
ATOM 1559 C CA . THR A 1 184 ? 5.771 10.954 14.535 1.00 88.38 184 THR A CA 1
ATOM 1560 C C . THR A 1 184 ? 6.416 9.873 13.670 1.00 88.38 184 THR A C 1
ATOM 1562 O O . THR A 1 184 ? 7.199 10.193 12.776 1.00 88.38 184 THR A O 1
ATOM 1565 N N . THR A 1 185 ? 6.056 8.603 13.885 1.00 87.19 185 THR A N 1
ATOM 1566 C CA . THR A 1 185 ? 6.700 7.456 13.224 1.00 87.19 185 THR A CA 1
ATOM 1567 C C . THR A 1 185 ? 6.098 7.123 11.860 1.00 87.19 185 THR A C 1
ATOM 1569 O O . THR A 1 185 ? 6.817 6.649 10.983 1.00 87.19 185 THR A O 1
ATOM 1572 N N . PHE A 1 186 ? 4.790 7.328 11.660 1.00 88.75 186 PHE A N 1
ATOM 1573 C CA . PHE A 1 186 ? 4.093 6.859 10.454 1.00 88.75 186 PHE A CA 1
ATOM 1574 C C . PHE A 1 186 ? 3.306 7.959 9.739 1.00 88.75 186 PHE A C 1
ATOM 1576 O O . PHE A 1 186 ? 3.486 8.133 8.535 1.00 88.75 186 PHE A O 1
ATOM 1583 N N . LYS A 1 187 ? 2.466 8.730 10.447 1.00 84.00 187 LYS A N 1
ATOM 1584 C CA . LYS A 1 187 ? 1.593 9.736 9.810 1.00 84.00 187 LYS A CA 1
ATOM 1585 C C . LYS A 1 187 ? 2.393 10.828 9.103 1.00 84.00 187 LYS A C 1
ATOM 1587 O O . LYS A 1 187 ? 2.031 11.215 7.995 1.00 84.00 187 LYS A O 1
ATOM 1592 N N . LYS A 1 188 ? 3.515 11.265 9.690 1.00 83.19 188 LYS A N 1
ATOM 1593 C CA . LYS A 1 188 ? 4.441 12.216 9.057 1.00 83.19 188 LYS A CA 1
ATOM 1594 C C . LYS A 1 188 ? 4.853 11.763 7.654 1.00 83.19 188 LYS A C 1
ATOM 1596 O O . LYS A 1 188 ? 4.769 12.549 6.722 1.00 83.19 188 LYS A O 1
ATOM 1601 N N . HIS A 1 189 ? 5.171 10.481 7.473 1.00 81.94 189 HIS A N 1
ATOM 1602 C CA . HIS A 1 189 ? 5.536 9.947 6.160 1.00 81.94 189 HIS A CA 1
ATOM 1603 C C . HIS A 1 189 ? 4.396 9.999 5.136 1.00 81.94 189 HIS A C 1
ATOM 1605 O O . HIS A 1 189 ? 4.674 10.135 3.950 1.00 81.94 189 HIS A O 1
ATOM 1611 N N . ILE A 1 190 ? 3.132 9.898 5.562 1.00 82.38 190 ILE A N 1
ATOM 1612 C CA . ILE A 1 190 ? 1.974 10.043 4.666 1.00 82.38 190 ILE A CA 1
ATOM 1613 C C . ILE A 1 190 ? 1.771 11.507 4.269 1.00 82.38 190 ILE A C 1
ATOM 1615 O O . ILE A 1 190 ? 1.559 11.790 3.091 1.00 82.38 190 ILE A O 1
ATOM 1619 N N . PHE A 1 191 ? 1.897 12.445 5.211 1.00 80.06 191 PHE A N 1
ATOM 1620 C CA . PHE A 1 191 ? 1.872 13.876 4.886 1.00 80.06 191 PHE A CA 1
ATOM 1621 C C . PHE A 1 191 ? 3.004 14.261 3.932 1.00 80.06 191 PHE A C 1
ATOM 1623 O O . PHE A 1 191 ? 2.762 14.943 2.938 1.00 80.06 191 PHE A O 1
ATOM 1630 N N . ASP A 1 192 ? 4.208 13.741 4.172 1.00 84.00 192 ASP A N 1
ATOM 1631 C CA . ASP A 1 192 ? 5.360 13.946 3.298 1.00 84.00 192 ASP A CA 1
ATOM 1632 C C . ASP A 1 192 ? 5.101 13.408 1.871 1.00 84.00 192 ASP A C 1
ATOM 1634 O O . ASP A 1 192 ? 5.667 13.930 0.915 1.00 84.00 192 ASP A O 1
ATOM 1638 N N . MET A 1 193 ? 4.232 12.401 1.678 1.00 86.19 193 MET A N 1
ATOM 1639 C CA . MET A 1 193 ? 3.827 11.937 0.337 1.00 86.19 193 MET A CA 1
ATOM 1640 C C . MET A 1 193 ? 2.880 12.910 -0.374 1.00 86.19 193 MET A C 1
ATOM 1642 O O . MET A 1 193 ? 3.002 13.096 -1.584 1.00 86.19 193 MET A O 1
ATOM 1646 N N . ALA A 1 194 ? 1.942 13.533 0.343 1.00 81.62 194 ALA A N 1
ATOM 1647 C CA . ALA A 1 194 ? 1.075 14.560 -0.240 1.00 81.62 194 ALA A CA 1
ATOM 1648 C C . ALA A 1 194 ? 1.897 15.791 -0.655 1.00 81.62 194 ALA A C 1
ATOM 1650 O O . ALA A 1 194 ? 1.768 16.293 -1.770 1.00 81.62 194 ALA A O 1
ATOM 1651 N N . ASP A 1 195 ? 2.809 16.208 0.219 1.00 84.19 195 ASP A N 1
ATOM 1652 C CA . ASP A 1 195 ? 3.761 17.284 -0.031 1.00 84.19 195 ASP A CA 1
ATOM 1653 C C . ASP A 1 195 ? 4.753 16.942 -1.163 1.00 84.19 195 ASP A C 1
ATOM 1655 O O . ASP A 1 195 ? 5.076 17.795 -1.989 1.00 84.19 195 ASP A O 1
ATOM 1659 N N . PHE A 1 196 ? 5.171 15.678 -1.288 1.00 85.31 196 PHE A N 1
ATOM 1660 C CA . PHE A 1 196 ? 5.998 15.205 -2.402 1.00 85.31 196 PHE A CA 1
ATOM 1661 C C . PHE A 1 196 ? 5.356 15.457 -3.769 1.00 85.31 196 PHE A C 1
ATOM 1663 O O . PHE A 1 196 ? 6.074 15.834 -4.694 1.00 85.31 196 PHE A O 1
ATOM 1670 N N . LEU A 1 197 ? 4.036 15.268 -3.904 1.00 79.88 197 LEU A N 1
ATOM 1671 C CA . LEU A 1 197 ? 3.323 15.537 -5.160 1.00 79.88 197 LEU A CA 1
ATOM 1672 C C . LEU A 1 197 ? 3.366 17.021 -5.539 1.00 79.88 197 LEU A C 1
ATOM 1674 O O . LEU A 1 197 ? 3.454 17.344 -6.717 1.00 79.88 197 LEU A O 1
ATOM 1678 N N . GLN A 1 198 ? 3.299 17.909 -4.547 1.00 80.00 198 GLN A N 1
ATOM 1679 C CA . GLN A 1 198 ? 3.239 19.356 -4.761 1.00 80.00 198 GLN A CA 1
ATOM 1680 C C . GLN A 1 198 ? 4.627 19.957 -4.997 1.00 80.00 198 GLN A C 1
ATOM 1682 O O . GLN A 1 198 ? 4.795 20.835 -5.838 1.00 80.00 198 GLN A O 1
ATOM 1687 N N . ASN A 1 199 ? 5.629 19.463 -4.267 1.00 83.88 199 ASN A N 1
ATOM 1688 C CA . ASN A 1 199 ? 6.950 20.080 -4.176 1.00 83.88 199 ASN A CA 1
ATOM 1689 C C . ASN A 1 199 ? 8.073 19.252 -4.818 1.00 83.88 199 ASN A C 1
ATOM 1691 O O . ASN A 1 199 ? 9.243 19.597 -4.665 1.00 83.88 199 ASN A O 1
ATOM 1695 N N . ASN A 1 200 ? 7.748 18.161 -5.525 1.00 80.56 200 ASN A N 1
ATOM 1696 C CA . ASN A 1 200 ? 8.705 17.341 -6.278 1.00 80.56 200 ASN A CA 1
ATOM 1697 C C . ASN A 1 200 ? 9.928 16.896 -5.439 1.00 80.56 200 ASN A C 1
ATOM 1699 O O . ASN A 1 200 ? 11.076 16.955 -5.878 1.00 80.56 200 ASN A O 1
ATOM 1703 N N . LYS A 1 201 ? 9.699 16.442 -4.197 1.00 87.69 201 LYS A N 1
ATOM 1704 C CA . LYS A 1 201 ? 10.757 16.075 -3.230 1.00 87.69 201 LYS A CA 1
ATOM 1705 C C . LYS A 1 201 ? 11.402 14.711 -3.518 1.00 87.69 201 LYS A C 1
ATOM 1707 O O . LYS A 1 201 ? 11.406 13.808 -2.679 1.00 87.69 201 LYS A O 1
ATOM 1712 N N . TYR A 1 202 ? 12.005 14.544 -4.692 1.00 90.06 202 TYR A N 1
ATOM 1713 C CA . TYR A 1 202 ? 12.483 13.251 -5.200 1.00 90.06 202 TYR A CA 1
ATOM 1714 C C . TYR A 1 202 ? 13.523 12.539 -4.323 1.00 90.06 202 TYR A C 1
ATOM 1716 O O . TYR A 1 202 ? 13.660 11.318 -4.407 1.00 90.06 202 TYR A O 1
ATOM 1724 N N . ALA A 1 203 ? 14.207 13.246 -3.416 1.00 89.19 203 ALA A N 1
ATOM 1725 C CA . ALA A 1 203 ? 15.094 12.642 -2.420 1.00 89.19 203 ALA A CA 1
ATOM 1726 C C . ALA A 1 203 ? 14.405 11.560 -1.555 1.00 89.19 203 ALA A C 1
ATOM 1728 O O . ALA A 1 203 ? 15.063 10.596 -1.137 1.00 89.19 203 ALA A O 1
ATOM 1729 N N . GLU A 1 204 ? 13.089 11.675 -1.340 1.00 91.44 204 GLU A N 1
ATOM 1730 C CA . GLU A 1 204 ? 12.294 10.735 -0.541 1.00 91.44 204 GLU A CA 1
ATOM 1731 C C . GLU A 1 204 ? 12.080 9.370 -1.209 1.00 91.44 204 GLU A C 1
ATOM 1733 O O . GLU A 1 204 ? 11.819 8.376 -0.526 1.00 91.44 204 GLU A O 1
ATOM 1738 N N . LEU A 1 205 ? 12.372 9.240 -2.509 1.00 92.75 205 LEU A N 1
ATOM 1739 C CA . LEU A 1 205 ? 12.413 7.953 -3.222 1.00 92.75 205 LEU A CA 1
ATOM 1740 C C . LEU A 1 205 ? 13.493 6.983 -2.690 1.00 92.75 205 LEU A C 1
ATOM 1742 O O . LEU A 1 205 ? 13.602 5.844 -3.155 1.00 92.75 205 LEU A O 1
ATOM 1746 N N . LYS A 1 206 ? 14.281 7.388 -1.681 1.00 91.25 206 LYS A N 1
ATOM 1747 C CA . LYS A 1 206 ? 15.105 6.480 -0.858 1.00 91.25 206 LYS A CA 1
ATOM 1748 C C . LYS A 1 206 ? 14.254 5.449 -0.110 1.00 91.25 206 LYS A C 1
ATOM 1750 O O . LYS A 1 206 ? 14.755 4.376 0.218 1.00 91.25 206 LYS A O 1
ATOM 1755 N N . SER A 1 207 ? 12.992 5.780 0.168 1.00 90.88 207 SER A N 1
ATOM 1756 C CA . SER A 1 207 ? 12.033 4.944 0.883 1.00 90.88 207 SER A CA 1
ATOM 1757 C C . SER A 1 207 ? 11.249 4.044 -0.071 1.00 90.88 207 SER A C 1
ATOM 1759 O O . SER A 1 207 ? 10.757 4.490 -1.107 1.00 90.88 207 SER A O 1
ATOM 1761 N N . ALA A 1 208 ? 11.069 2.777 0.313 1.00 91.06 208 ALA A N 1
ATOM 1762 C CA . ALA A 1 208 ? 10.241 1.830 -0.436 1.00 91.06 208 ALA A CA 1
ATOM 1763 C C . ALA A 1 208 ? 8.792 2.321 -0.578 1.00 91.06 208 ALA A C 1
ATOM 1765 O O . ALA A 1 208 ? 8.193 2.173 -1.639 1.00 91.06 208 ALA A O 1
ATOM 1766 N N . GLN A 1 209 ? 8.245 2.939 0.474 1.00 91.19 209 GLN A N 1
ATOM 1767 C CA . GLN A 1 209 ? 6.860 3.407 0.469 1.00 91.19 209 GLN A CA 1
ATOM 1768 C C . GLN A 1 209 ? 6.663 4.565 -0.510 1.00 91.19 209 GLN A C 1
ATOM 1770 O O . GLN A 1 209 ? 5.679 4.571 -1.238 1.00 91.19 209 GLN A O 1
ATOM 1775 N N . PHE A 1 210 ? 7.627 5.486 -0.603 1.00 93.31 210 PHE A N 1
ATOM 1776 C CA . PHE A 1 210 ? 7.586 6.565 -1.593 1.00 93.31 210 PHE A CA 1
ATOM 1777 C C . PHE A 1 210 ? 7.686 6.031 -3.021 1.00 93.31 210 PHE A C 1
ATOM 1779 O O . PHE A 1 210 ? 6.950 6.482 -3.891 1.00 93.31 210 PHE A O 1
ATOM 1786 N N . GLN A 1 211 ? 8.536 5.028 -3.274 1.00 94.69 211 GLN A N 1
ATOM 1787 C CA . GLN A 1 211 ? 8.588 4.400 -4.598 1.00 94.69 211 GLN A CA 1
ATOM 1788 C C . GLN A 1 211 ? 7.258 3.718 -4.961 1.00 94.69 211 GLN A C 1
ATOM 1790 O O . GLN A 1 211 ? 6.804 3.833 -6.095 1.00 94.69 211 GLN A O 1
ATOM 1795 N N . GLN A 1 212 ? 6.620 3.022 -4.012 1.00 94.25 212 GLN A N 1
ATOM 1796 C CA . GLN A 1 212 ? 5.294 2.420 -4.214 1.00 94.25 212 GLN A CA 1
ATOM 1797 C C . GLN A 1 212 ? 4.217 3.477 -4.459 1.00 94.25 212 GLN A C 1
ATOM 1799 O O . GLN A 1 212 ? 3.431 3.328 -5.388 1.00 94.25 212 GLN A O 1
ATOM 1804 N N . PHE A 1 213 ? 4.209 4.550 -3.668 1.00 93.94 213 PHE A N 1
ATOM 1805 C CA . PHE A 1 213 ? 3.291 5.671 -3.824 1.00 93.94 213 PHE A CA 1
ATOM 1806 C C . PHE A 1 213 ? 3.397 6.302 -5.213 1.00 93.94 213 PHE A C 1
ATOM 1808 O O . PHE A 1 213 ? 2.394 6.395 -5.914 1.00 93.94 213 PHE A O 1
ATOM 1815 N N . VAL A 1 214 ? 4.612 6.651 -5.647 1.00 94.44 214 VAL A N 1
ATOM 1816 C CA . VAL A 1 214 ? 4.853 7.235 -6.974 1.00 94.44 214 VAL A CA 1
ATOM 1817 C C . VAL A 1 214 ? 4.426 6.285 -8.086 1.00 94.44 214 VAL A C 1
ATOM 1819 O O . VAL A 1 214 ? 3.762 6.711 -9.025 1.00 94.44 214 VAL A O 1
ATOM 1822 N N . MET A 1 215 ? 4.743 4.993 -7.970 1.00 95.56 215 MET A N 1
ATOM 1823 C CA . MET A 1 215 ? 4.349 4.018 -8.985 1.00 95.56 215 MET A CA 1
ATOM 1824 C C . MET A 1 215 ? 2.822 3.872 -9.081 1.00 95.56 215 MET A C 1
ATOM 1826 O O . MET A 1 215 ? 2.267 3.920 -10.174 1.00 95.56 215 MET A O 1
ATOM 1830 N N . CYS A 1 216 ? 2.134 3.763 -7.942 1.00 94.19 216 CYS A N 1
ATOM 1831 C CA . CYS A 1 216 ? 0.673 3.730 -7.897 1.00 94.19 216 CYS A CA 1
ATOM 1832 C C . CYS A 1 216 ? 0.040 5.039 -8.391 1.00 94.19 216 CYS A C 1
ATOM 1834 O O . CYS A 1 216 ? -1.051 5.009 -8.948 1.00 94.19 216 CYS A O 1
ATOM 1836 N N . HIS A 1 217 ? 0.699 6.183 -8.188 1.00 93.25 217 HIS A N 1
ATOM 1837 C CA . HIS A 1 217 ? 0.223 7.474 -8.677 1.00 93.25 217 HIS A CA 1
ATOM 1838 C C . HIS A 1 217 ? 0.303 7.562 -10.206 1.00 93.25 217 HIS A C 1
ATOM 1840 O O . HIS A 1 217 ? -0.694 7.906 -10.841 1.00 93.25 217 HIS A O 1
ATOM 1846 N N . ILE A 1 218 ? 1.444 7.173 -10.789 1.00 94.25 218 ILE A N 1
ATOM 1847 C CA . ILE A 1 218 ? 1.642 7.132 -12.245 1.00 94.25 218 ILE A CA 1
ATOM 1848 C C . ILE A 1 218 ? 0.607 6.208 -12.896 1.00 94.25 218 ILE A C 1
ATOM 1850 O O . ILE A 1 218 ? -0.021 6.583 -13.877 1.00 94.25 218 ILE A O 1
ATOM 1854 N N . PHE A 1 219 ? 0.375 5.023 -12.327 1.00 93.88 219 PHE A N 1
ATOM 1855 C CA . PHE A 1 219 ? -0.492 3.998 -12.916 1.00 93.88 219 PHE A CA 1
ATOM 1856 C C . PHE A 1 219 ? -1.893 3.906 -12.299 1.00 93.88 219 PHE A C 1
ATOM 1858 O O . PHE A 1 219 ? -2.548 2.870 -12.399 1.00 93.88 219 PHE A O 1
ATOM 1865 N N . LYS A 1 220 ? -2.397 4.988 -11.694 1.00 90.81 220 LYS A N 1
ATOM 1866 C CA . LYS A 1 220 ? -3.672 4.994 -10.948 1.00 90.81 220 LYS A CA 1
ATOM 1867 C C . LYS A 1 220 ? -4.894 4.479 -11.730 1.00 90.81 220 LYS A C 1
ATOM 1869 O O . LYS A 1 220 ? -5.864 4.051 -11.110 1.00 90.81 220 LYS A O 1
ATOM 1874 N N . ASN A 1 221 ? -4.844 4.512 -13.065 1.00 87.81 221 ASN A N 1
ATOM 1875 C CA . ASN A 1 221 ? -5.930 4.098 -13.959 1.00 87.81 221 ASN A CA 1
ATOM 1876 C C . ASN A 1 221 ? -5.756 2.688 -14.562 1.00 87.81 221 ASN A C 1
ATOM 1878 O O . ASN A 1 221 ? -6.688 2.191 -15.185 1.00 87.81 221 ASN A O 1
ATOM 1882 N N . GLU A 1 222 ? -4.603 2.032 -14.390 1.00 79.94 222 GLU A N 1
ATOM 1883 C CA . GLU A 1 222 ? -4.267 0.764 -15.072 1.00 79.94 222 GLU A CA 1
ATOM 1884 C C . GLU A 1 222 ? -4.588 -0.496 -14.232 1.00 79.94 222 GLU A C 1
ATOM 1886 O O . GLU A 1 222 ? -4.251 -1.619 -14.615 1.00 79.94 222 GLU A O 1
ATOM 1891 N N . GLY A 1 223 ? -5.240 -0.331 -13.073 1.00 70.06 223 GLY A N 1
ATOM 1892 C CA . GLY A 1 223 ? -5.424 -1.392 -12.070 1.00 70.06 223 GLY A CA 1
ATOM 1893 C C . GLY A 1 223 ? -4.111 -1.772 -11.371 1.00 70.06 223 GLY A C 1
ATOM 1894 O O . GLY A 1 223 ? -3.043 -1.344 -11.781 1.00 70.06 223 GLY A O 1
ATOM 1895 N N . ASN A 1 224 ? -4.139 -2.572 -10.300 1.00 69.31 224 ASN A N 1
ATOM 1896 C CA . ASN A 1 224 ? -3.005 -2.645 -9.358 1.00 69.31 224 ASN A CA 1
ATOM 1897 C C . ASN A 1 224 ? -2.306 -4.010 -9.276 1.00 69.31 224 ASN A C 1
ATOM 1899 O O . ASN A 1 224 ? -1.511 -4.258 -8.366 1.00 69.31 224 ASN A O 1
ATOM 1903 N N . LYS A 1 225 ? -2.555 -4.905 -10.238 1.00 69.69 225 LYS A N 1
ATOM 1904 C CA . LYS A 1 225 ? -1.987 -6.269 -10.260 1.00 69.69 225 LYS A CA 1
ATOM 1905 C C . LYS A 1 225 ? -0.519 -6.344 -10.693 1.00 69.69 225 LYS A C 1
ATOM 1907 O O . LYS A 1 225 ? 0.093 -7.400 -10.570 1.00 69.69 225 LYS A O 1
ATOM 1912 N N . ASN A 1 226 ? 0.037 -5.242 -11.185 1.00 88.31 226 ASN A N 1
ATOM 1913 C CA . ASN A 1 226 ? 1.330 -5.218 -11.866 1.00 88.31 226 ASN A CA 1
ATOM 1914 C C . ASN A 1 226 ? 2.493 -4.706 -11.006 1.00 88.31 226 ASN A C 1
ATOM 1916 O O . ASN A 1 226 ? 3.641 -4.729 -11.459 1.00 88.31 226 ASN A O 1
ATOM 1920 N N . LEU A 1 227 ? 2.204 -4.255 -9.784 1.00 93.56 227 LEU A N 1
ATOM 1921 C CA . LEU A 1 227 ? 3.191 -3.737 -8.847 1.00 93.56 227 LEU A CA 1
ATOM 1922 C C . LEU A 1 227 ? 4.019 -4.880 -8.236 1.00 93.56 227 LEU A C 1
ATOM 1924 O O . LEU A 1 227 ? 3.469 -5.836 -7.695 1.00 93.56 227 LEU A O 1
ATOM 1928 N N . ASP A 1 228 ? 5.342 -4.751 -8.285 1.00 92.44 228 ASP A N 1
ATOM 1929 C CA . ASP A 1 228 ? 6.289 -5.625 -7.587 1.00 92.44 228 ASP A CA 1
ATOM 1930 C C . ASP A 1 228 ? 7.339 -4.770 -6.875 1.00 92.44 228 ASP A C 1
ATOM 1932 O O . ASP A 1 228 ? 7.718 -3.698 -7.351 1.00 92.44 228 ASP A O 1
ATOM 1936 N N . PHE A 1 229 ? 7.810 -5.204 -5.714 1.00 93.19 229 PHE A N 1
ATOM 1937 C CA . PHE A 1 229 ? 8.768 -4.440 -4.926 1.00 93.19 229 PHE A CA 1
ATOM 1938 C C . PHE A 1 229 ? 9.585 -5.334 -4.005 1.00 93.19 229 PHE A C 1
ATOM 1940 O O . PHE A 1 229 ? 9.158 -6.387 -3.536 1.00 93.19 229 PHE A O 1
ATOM 1947 N N . GLY A 1 230 ? 10.777 -4.859 -3.671 1.00 91.12 230 GLY A N 1
ATOM 1948 C CA . GLY A 1 230 ? 11.674 -5.578 -2.788 1.00 91.12 230 GLY A CA 1
ATOM 1949 C C . GLY A 1 230 ? 12.908 -4.767 -2.448 1.00 91.12 230 GLY A C 1
ATOM 1950 O O . GLY A 1 230 ? 12.905 -3.534 -2.457 1.00 91.12 230 GLY A O 1
ATOM 1951 N N . ARG A 1 231 ? 13.987 -5.474 -2.117 1.00 88.81 231 ARG A N 1
ATOM 1952 C CA . ARG A 1 231 ? 15.291 -4.875 -1.829 1.00 88.81 231 ARG A CA 1
ATOM 1953 C C . ARG A 1 231 ? 16.367 -5.539 -2.676 1.00 88.81 231 ARG A C 1
ATOM 1955 O O . ARG A 1 231 ? 16.308 -6.733 -2.948 1.00 88.81 231 ARG A O 1
ATOM 1962 N N . ASN A 1 232 ? 17.327 -4.747 -3.138 1.00 82.31 232 ASN A N 1
ATOM 1963 C CA . ASN A 1 232 ? 18.545 -5.252 -3.763 1.00 82.31 232 ASN A CA 1
ATOM 1964 C C . ASN A 1 232 ? 19.510 -5.762 -2.677 1.00 82.31 232 ASN A C 1
ATOM 1966 O O . ASN A 1 232 ? 19.367 -5.423 -1.497 1.00 82.31 232 ASN A O 1
ATOM 1970 N N . ASN A 1 233 ? 20.557 -6.482 -3.088 1.00 76.88 233 ASN A N 1
ATOM 1971 C CA . ASN A 1 233 ? 21.711 -6.761 -2.231 1.00 76.88 233 ASN A CA 1
ATOM 1972 C C . ASN A 1 233 ? 22.279 -5.426 -1.710 1.00 76.88 233 ASN A C 1
ATOM 1974 O O . ASN A 1 233 ? 22.585 -4.535 -2.504 1.00 76.88 233 ASN A O 1
ATOM 1978 N N . GLY A 1 234 ? 22.346 -5.262 -0.386 1.00 79.81 234 GLY A N 1
ATOM 1979 C CA . GLY A 1 234 ? 22.653 -3.983 0.273 1.00 79.81 234 GLY A CA 1
ATOM 1980 C C . GLY A 1 234 ? 21.429 -3.208 0.784 1.00 79.81 234 GLY A C 1
ATOM 1981 O O . GLY A 1 234 ? 21.555 -2.061 1.196 1.00 79.81 234 GLY A O 1
ATOM 1982 N N . GLY A 1 235 ? 20.230 -3.800 0.748 1.00 83.88 235 GLY A N 1
ATOM 1983 C CA . GLY A 1 235 ? 19.040 -3.294 1.448 1.00 83.88 235 GLY A CA 1
ATOM 1984 C C . GLY A 1 235 ? 18.298 -2.150 0.753 1.00 83.88 235 GLY A C 1
ATOM 1985 O O . GLY A 1 235 ? 17.234 -1.739 1.225 1.00 83.88 235 GLY A O 1
ATOM 1986 N N . ARG A 1 236 ? 18.819 -1.664 -0.376 1.00 86.69 236 ARG A N 1
ATOM 1987 C CA . ARG A 1 236 ? 18.226 -0.580 -1.161 1.00 86.69 236 ARG A CA 1
ATOM 1988 C C . ARG A 1 236 ? 16.895 -1.009 -1.789 1.00 86.69 236 ARG A C 1
ATOM 1990 O O . ARG A 1 236 ? 16.890 -2.023 -2.494 1.00 86.69 236 ARG A O 1
ATOM 1997 N N . PRO A 1 237 ? 15.803 -0.251 -1.598 1.00 92.25 237 PRO A N 1
ATOM 1998 C CA . PRO A 1 237 ? 14.510 -0.637 -2.130 1.00 92.25 237 PRO A CA 1
ATOM 1999 C C . PRO A 1 237 ? 14.437 -0.464 -3.643 1.00 92.25 237 PRO A C 1
ATOM 2001 O O . PRO A 1 237 ? 15.120 0.385 -4.229 1.00 92.25 237 PRO A O 1
ATOM 2004 N N . TRP A 1 238 ? 13.589 -1.280 -4.251 1.00 92.25 238 TRP A N 1
ATOM 2005 C CA . TRP A 1 238 ? 13.154 -1.134 -5.627 1.00 92.25 238 TRP A CA 1
ATOM 2006 C C . TRP A 1 238 ? 11.658 -1.399 -5.725 1.00 92.25 238 TRP A C 1
ATOM 2008 O O . TRP A 1 238 ? 11.136 -2.255 -5.011 1.00 92.25 238 TRP A O 1
ATOM 2018 N N . THR A 1 239 ? 11.017 -0.691 -6.648 1.00 95.50 239 THR A N 1
ATOM 2019 C CA . THR A 1 239 ? 9.616 -0.869 -7.017 1.00 95.50 239 THR A CA 1
ATOM 2020 C C . THR A 1 239 ? 9.509 -0.850 -8.530 1.00 95.50 239 THR A C 1
ATOM 2022 O O . THR A 1 239 ? 10.039 0.060 -9.184 1.00 95.50 239 THR A O 1
ATOM 2025 N N . ASN A 1 240 ? 8.808 -1.841 -9.067 1.00 96.00 240 ASN A N 1
ATOM 2026 C CA . ASN A 1 240 ? 8.582 -2.021 -10.484 1.00 96.00 240 ASN A CA 1
ATOM 2027 C C . ASN A 1 240 ? 7.089 -2.135 -10.797 1.00 96.00 240 ASN A C 1
ATOM 2029 O O . ASN A 1 240 ? 6.291 -2.533 -9.950 1.00 96.00 240 ASN A O 1
ATOM 2033 N N . TRP A 1 241 ? 6.740 -1.828 -12.041 1.00 96.94 241 TRP A N 1
ATOM 2034 C CA . TRP A 1 241 ? 5.410 -2.015 -12.600 1.00 96.94 241 TRP A CA 1
ATOM 2035 C C . TRP A 1 241 ? 5.498 -2.779 -13.913 1.00 96.94 241 TRP A C 1
ATOM 2037 O O . TRP A 1 241 ? 6.038 -2.268 -14.897 1.00 96.94 241 TRP A O 1
ATOM 2047 N N . ASN A 1 242 ? 5.008 -4.014 -13.923 1.00 96.06 242 ASN A N 1
ATOM 2048 C CA . ASN A 1 242 ? 5.029 -4.876 -15.102 1.00 96.06 242 ASN A CA 1
ATOM 2049 C C . ASN A 1 242 ? 3.991 -4.410 -16.131 1.00 96.06 242 ASN A C 1
ATOM 2051 O O . ASN A 1 242 ? 2.845 -4.164 -15.775 1.00 96.06 242 ASN A O 1
ATOM 2055 N N . ILE A 1 243 ? 4.373 -4.288 -17.403 1.00 95.62 243 ILE A N 1
ATOM 2056 C CA . ILE A 1 243 ? 3.450 -3.820 -18.455 1.00 95.62 243 ILE A CA 1
ATOM 2057 C C . ILE A 1 243 ? 3.182 -4.877 -19.527 1.00 95.62 243 ILE A C 1
ATOM 2059 O O . ILE A 1 243 ? 2.066 -4.960 -20.032 1.00 95.62 243 ILE A O 1
ATOM 2063 N N . CYS A 1 244 ? 4.162 -5.724 -19.847 1.00 94.06 244 CYS A N 1
ATOM 2064 C CA . CYS A 1 244 ? 3.975 -6.851 -20.756 1.00 94.06 244 CYS A CA 1
ATOM 2065 C C . CYS A 1 244 ? 5.022 -7.949 -20.536 1.00 94.06 244 CYS A C 1
ATOM 2067 O O . CYS A 1 244 ? 6.064 -7.746 -19.907 1.00 94.06 244 CYS A O 1
ATOM 2069 N N . GLN A 1 245 ? 4.715 -9.138 -21.053 1.00 95.12 245 GLN A N 1
ATOM 2070 C CA . GLN A 1 245 ? 5.544 -10.330 -20.939 1.00 95.12 245 GLN A CA 1
ATOM 2071 C C . GLN A 1 245 ? 5.408 -11.179 -22.202 1.00 95.12 245 GLN A C 1
ATOM 2073 O O . GLN A 1 245 ? 4.313 -11.303 -22.752 1.00 95.12 245 GLN A O 1
ATOM 2078 N N . LYS A 1 246 ? 6.499 -11.835 -22.598 1.00 95.12 246 LYS A N 1
ATOM 2079 C CA . LYS A 1 246 ? 6.482 -12.960 -23.534 1.00 95.12 246 LYS A CA 1
ATOM 2080 C C . LYS A 1 246 ? 6.991 -14.225 -22.876 1.00 95.12 246 LYS A C 1
ATOM 2082 O O . LYS A 1 246 ? 8.064 -14.252 -22.270 1.00 95.12 246 LYS A O 1
ATOM 2087 N N . ASN A 1 247 ? 6.207 -15.288 -22.999 1.00 95.25 247 ASN A N 1
ATOM 2088 C CA . ASN A 1 247 ? 6.584 -16.597 -22.491 1.00 95.25 247 ASN A CA 1
ATOM 2089 C C . ASN A 1 247 ? 7.533 -17.284 -23.464 1.00 95.25 247 ASN A C 1
ATOM 2091 O O . ASN A 1 247 ? 7.308 -17.227 -24.667 1.00 95.25 247 ASN A O 1
ATOM 2095 N N . ASN A 1 248 ? 8.549 -17.971 -22.939 1.00 94.00 248 ASN A N 1
ATOM 2096 C CA . ASN A 1 248 ? 9.433 -18.831 -23.737 1.00 94.00 248 ASN A CA 1
ATOM 2097 C C . ASN A 1 248 ? 10.187 -18.124 -24.886 1.00 94.00 248 ASN A C 1
ATOM 2099 O O . ASN A 1 248 ? 10.671 -18.775 -25.806 1.00 94.00 248 ASN A O 1
ATOM 2103 N N . GLU A 1 249 ? 10.357 -16.803 -24.800 1.00 94.44 249 GLU A N 1
ATOM 2104 C CA . GLU A 1 249 ? 11.059 -15.990 -25.804 1.00 94.44 249 GLU A CA 1
ATOM 2105 C C . GLU A 1 249 ? 12.500 -16.470 -26.046 1.00 94.44 249 GLU A C 1
ATOM 2107 O O . GLU A 1 249 ? 13.013 -16.462 -27.161 1.00 94.44 249 GLU A O 1
ATOM 2112 N N . TYR A 1 250 ? 13.166 -16.928 -24.983 1.00 93.25 250 TYR A N 1
ATOM 2113 C CA . TYR A 1 250 ? 14.544 -17.411 -25.039 1.00 93.25 250 TYR A CA 1
ATOM 2114 C C . TYR A 1 250 ? 14.606 -18.886 -24.626 1.00 93.25 250 TYR A C 1
ATOM 2116 O O . TYR A 1 250 ? 15.210 -19.252 -23.612 1.00 93.25 250 TYR A O 1
ATOM 2124 N N . GLY A 1 251 ? 13.930 -19.745 -25.391 1.00 90.56 251 GLY A N 1
ATOM 2125 C CA . GLY A 1 251 ? 13.781 -21.168 -25.087 1.00 90.56 251 GLY A CA 1
ATOM 2126 C C . GLY A 1 251 ? 12.701 -21.389 -24.034 1.00 90.56 251 GLY A C 1
ATOM 2127 O O . GLY A 1 251 ? 11.527 -21.285 -24.332 1.00 90.56 251 GLY A O 1
ATOM 2128 N N . ASN A 1 252 ? 13.076 -21.676 -22.787 1.00 93.12 252 ASN A N 1
ATOM 2129 C CA . ASN A 1 252 ? 12.122 -21.806 -21.673 1.00 93.12 252 ASN A CA 1
ATOM 2130 C C . ASN A 1 252 ? 12.136 -20.592 -20.728 1.00 93.12 252 ASN A C 1
ATOM 2132 O O . ASN A 1 252 ? 11.714 -20.683 -19.574 1.00 93.12 252 ASN A O 1
ATOM 2136 N N . LYS A 1 253 ? 12.733 -19.477 -21.167 1.00 94.62 253 LYS A N 1
ATOM 2137 C CA . LYS A 1 253 ? 12.880 -18.259 -20.367 1.00 94.62 253 LYS A CA 1
ATOM 2138 C C . LYS A 1 253 ? 11.957 -17.178 -20.897 1.00 94.62 253 LYS A C 1
ATOM 2140 O O . LYS A 1 253 ? 11.977 -16.872 -22.087 1.00 94.62 253 LYS A O 1
ATOM 2145 N N . ASN A 1 254 ? 11.215 -16.573 -19.979 1.00 95.81 254 ASN A N 1
ATOM 2146 C CA . ASN A 1 254 ? 10.314 -15.472 -20.279 1.00 95.81 254 ASN A CA 1
ATOM 2147 C C . ASN A 1 254 ? 11.080 -14.154 -20.401 1.00 95.81 254 ASN A C 1
ATOM 2149 O O . ASN A 1 254 ? 12.089 -13.933 -19.717 1.00 95.81 254 ASN A O 1
ATOM 2153 N N . GLU A 1 255 ? 10.547 -13.273 -21.232 1.00 96.44 255 GLU A N 1
ATOM 2154 C CA . GLU A 1 255 ? 10.905 -11.867 -21.287 1.00 96.44 255 GLU A CA 1
ATOM 2155 C C . GLU A 1 255 ? 9.847 -11.039 -20.566 1.00 96.44 255 GLU A C 1
ATOM 2157 O O . GLU A 1 255 ? 8.653 -11.233 -20.772 1.00 96.44 255 GLU A O 1
ATOM 2162 N N . TRP A 1 256 ? 10.302 -10.113 -19.732 1.00 96.94 256 TRP A N 1
ATOM 2163 C CA . TRP A 1 256 ? 9.461 -9.212 -18.960 1.00 96.94 256 TRP A CA 1
ATOM 2164 C C . TRP A 1 256 ? 9.824 -7.777 -19.284 1.00 96.94 256 TRP A C 1
ATOM 2166 O O . TRP A 1 256 ? 11.010 -7.428 -19.297 1.00 96.94 256 TRP A O 1
ATOM 2176 N N . ILE A 1 257 ? 8.804 -6.953 -19.484 1.00 97.50 257 ILE A N 1
ATOM 2177 C CA . ILE A 1 257 ? 8.941 -5.517 -19.659 1.00 97.50 257 ILE A CA 1
ATOM 2178 C C . ILE A 1 257 ? 8.258 -4.820 -18.488 1.00 97.50 257 ILE A C 1
ATOM 2180 O O . ILE A 1 257 ? 7.082 -5.059 -18.196 1.00 97.50 257 ILE A O 1
ATOM 2184 N N . PHE A 1 258 ? 8.998 -3.947 -17.814 1.00 97.50 258 PHE A N 1
ATOM 2185 C CA . PHE A 1 258 ? 8.491 -3.235 -16.648 1.00 97.50 258 PHE A CA 1
ATOM 2186 C C . PHE A 1 258 ? 9.118 -1.857 -16.485 1.00 97.50 258 PHE A C 1
ATOM 2188 O O . PHE A 1 258 ? 10.264 -1.623 -16.876 1.00 97.50 258 PHE A O 1
ATOM 2195 N N . TRP A 1 259 ? 8.379 -0.961 -15.840 1.00 97.81 259 TRP A N 1
ATOM 2196 C CA . TRP A 1 259 ? 8.925 0.273 -15.291 1.00 97.81 259 TRP A CA 1
ATOM 2197 C C . TRP A 1 259 ? 9.582 0.016 -13.947 1.00 97.81 259 TRP A C 1
ATOM 2199 O O . TRP A 1 259 ? 9.113 -0.828 -13.193 1.00 97.81 259 TRP A O 1
ATOM 2209 N N . ARG A 1 260 ? 10.649 0.744 -13.621 1.00 96.00 260 ARG A N 1
ATOM 2210 C CA . ARG A 1 260 ? 11.355 0.641 -12.338 1.00 96.00 260 ARG A CA 1
ATOM 2211 C C . ARG A 1 260 ? 11.860 1.991 -11.866 1.00 96.00 260 ARG A C 1
ATOM 2213 O O . ARG A 1 260 ? 12.508 2.701 -12.636 1.00 96.00 260 ARG A O 1
ATOM 2220 N N . ILE A 1 261 ? 11.652 2.284 -10.583 1.00 95.25 261 ILE A N 1
ATOM 2221 C CA . ILE A 1 261 ? 12.286 3.419 -9.903 1.00 95.25 261 ILE A CA 1
ATOM 2222 C C . ILE A 1 261 ? 13.636 2.989 -9.324 1.00 95.25 261 ILE A C 1
ATOM 2224 O O . ILE A 1 261 ? 13.787 1.913 -8.739 1.00 95.25 261 ILE A O 1
ATOM 2228 N N . ASP A 1 262 ? 14.644 3.834 -9.511 1.00 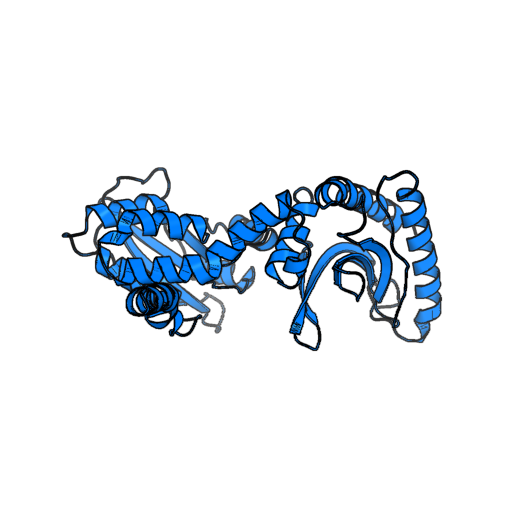91.25 262 ASP A N 1
ATOM 2229 C CA . ASP A 1 262 ? 16.001 3.622 -9.016 1.00 91.25 262 ASP A CA 1
ATOM 2230 C C . ASP A 1 262 ? 16.733 4.972 -8.916 1.00 91.25 262 ASP A C 1
ATOM 2232 O O . ASP A 1 262 ? 16.153 6.033 -9.126 1.00 91.25 262 ASP A O 1
ATOM 2236 N N . LYS A 1 263 ? 18.021 4.957 -8.575 1.00 90.69 263 LYS A N 1
ATOM 2237 C CA . LYS A 1 263 ? 18.864 6.165 -8.472 1.00 90.69 263 LYS A CA 1
ATOM 2238 C C . LYS A 1 263 ? 20.309 5.895 -8.870 1.00 90.69 263 LYS A C 1
ATOM 2240 O O . LYS A 1 263 ? 20.873 4.851 -8.525 1.00 90.69 263 LYS A O 1
ATOM 2245 N N . THR A 1 264 ? 20.901 6.853 -9.568 1.00 88.88 264 THR A N 1
ATOM 2246 C CA . THR A 1 264 ? 22.332 6.908 -9.885 1.00 88.88 264 THR A CA 1
ATOM 2247 C C . THR A 1 264 ? 22.978 8.077 -9.133 1.00 88.88 264 THR A C 1
ATOM 2249 O O . THR A 1 264 ? 22.369 8.669 -8.246 1.00 88.88 264 THR A O 1
ATOM 2252 N N . LYS A 1 265 ? 24.217 8.440 -9.483 1.00 88.00 265 LYS A N 1
ATOM 2253 C CA . LYS A 1 265 ? 24.821 9.694 -9.013 1.00 88.00 265 LYS A CA 1
ATOM 2254 C C . LYS A 1 265 ? 24.072 10.941 -9.514 1.00 88.00 265 LYS A C 1
ATOM 2256 O O . LYS A 1 265 ? 24.186 11.974 -8.879 1.00 88.00 265 LYS A O 1
ATOM 2261 N N . GLN A 1 266 ? 23.329 10.837 -10.621 1.00 87.94 266 GLN A N 1
ATOM 2262 C CA . GLN A 1 266 ? 22.586 11.954 -11.223 1.00 87.94 266 GLN A CA 1
ATOM 2263 C C . GLN A 1 266 ? 21.246 12.237 -10.533 1.00 87.94 266 GLN A C 1
ATOM 2265 O O . GLN A 1 266 ? 20.635 13.248 -10.831 1.00 87.94 266 GLN A O 1
ATOM 2270 N N . GLY A 1 267 ? 20.789 11.360 -9.635 1.00 92.00 267 GLY A N 1
ATOM 2271 C CA . GLY A 1 267 ? 19.494 11.497 -8.970 1.00 92.00 267 GLY A CA 1
ATOM 2272 C C . GLY A 1 267 ? 18.613 10.267 -9.151 1.00 92.00 267 GLY A C 1
ATOM 2273 O O . GLY A 1 267 ? 19.081 9.195 -9.570 1.00 92.00 267 GLY A O 1
ATOM 2274 N N . TYR A 1 268 ? 17.342 10.416 -8.784 1.00 94.19 268 TYR A N 1
ATOM 2275 C CA . TYR A 1 268 ? 16.329 9.385 -8.980 1.00 94.19 268 TYR A CA 1
ATOM 2276 C C . TYR A 1 268 ? 15.777 9.420 -10.396 1.00 94.19 268 TYR A C 1
ATOM 2278 O O . TYR A 1 268 ? 15.716 10.459 -11.049 1.00 94.19 268 TYR A O 1
ATOM 2286 N N . TYR A 1 269 ? 15.360 8.255 -10.870 1.00 94.81 269 TYR A N 1
ATOM 2287 C CA . TYR A 1 269 ? 14.782 8.104 -12.193 1.00 94.81 269 TYR A CA 1
ATOM 2288 C C . TYR A 1 269 ? 13.794 6.953 -12.230 1.00 94.81 269 TYR A C 1
ATOM 2290 O O . TYR A 1 269 ? 13.882 6.010 -11.436 1.00 94.81 269 TYR A O 1
ATOM 2298 N N . ILE A 1 270 ? 12.911 7.012 -13.217 1.00 96.19 270 ILE A N 1
ATOM 2299 C CA . ILE A 1 270 ? 12.093 5.893 -13.655 1.00 96.19 270 ILE A CA 1
ATOM 2300 C C . ILE A 1 270 ? 12.598 5.421 -15.020 1.00 96.19 270 ILE A C 1
ATOM 2302 O O . ILE A 1 270 ? 13.026 6.213 -15.861 1.00 96.19 270 ILE A O 1
ATOM 2306 N N . ARG A 1 271 ? 12.636 4.109 -15.235 1.00 95.81 271 ARG A N 1
ATOM 2307 C CA . ARG A 1 271 ? 13.100 3.522 -16.497 1.00 95.81 271 ARG A CA 1
ATOM 2308 C C . ARG A 1 271 ? 12.224 2.369 -16.930 1.00 95.81 271 ARG A C 1
ATOM 2310 O O . ARG A 1 271 ? 11.721 1.654 -16.071 1.00 95.81 271 ARG A O 1
ATOM 2317 N N . LEU A 1 272 ? 12.123 2.165 -18.237 1.00 97.62 272 LEU A N 1
ATOM 2318 C CA . LEU A 1 272 ? 11.588 0.939 -18.803 1.00 97.62 272 LEU A CA 1
ATOM 2319 C C . LEU A 1 272 ? 12.731 -0.049 -19.013 1.00 97.62 272 LEU A C 1
ATOM 2321 O O . LEU A 1 272 ? 13.767 0.291 -19.597 1.00 97.62 272 LEU A O 1
ATOM 2325 N N . ASP A 1 273 ? 12.545 -1.272 -18.549 1.00 96.56 273 ASP A N 1
ATOM 2326 C CA . ASP A 1 273 ? 13.521 -2.344 -18.642 1.00 96.56 273 ASP A CA 1
ATOM 2327 C C . ASP A 1 273 ? 12.980 -3.537 -19.419 1.00 96.56 273 ASP A C 1
ATOM 2329 O O . ASP A 1 273 ? 11.826 -3.921 -19.273 1.00 96.56 273 ASP A O 1
ATOM 2333 N N . GLN A 1 274 ? 13.881 -4.177 -20.159 1.00 96.69 274 GLN A N 1
ATOM 2334 C CA . GLN A 1 274 ? 13.772 -5.556 -20.609 1.00 96.69 274 GLN A CA 1
ATOM 2335 C C . GLN A 1 274 ? 14.510 -6.455 -19.613 1.00 96.69 274 GLN A C 1
ATOM 2337 O O . GLN A 1 274 ? 15.722 -6.302 -19.400 1.00 96.69 274 GLN A O 1
ATOM 2342 N N . TYR A 1 275 ? 13.822 -7.442 -19.051 1.00 95.94 275 TYR A N 1
ATOM 2343 C CA . TYR A 1 275 ? 14.416 -8.476 -18.211 1.00 95.94 275 TYR A CA 1
ATOM 2344 C C . TYR A 1 275 ? 14.190 -9.866 -18.795 1.00 95.94 275 TYR A C 1
ATOM 2346 O O . TYR A 1 275 ? 13.065 -10.258 -19.081 1.00 95.94 275 TYR A O 1
ATOM 2354 N N . ALA A 1 276 ? 15.263 -10.646 -18.898 1.00 95.38 276 ALA A N 1
ATOM 2355 C CA . ALA A 1 276 ? 15.173 -12.076 -19.155 1.00 95.38 276 ALA A CA 1
ATOM 2356 C C . ALA A 1 276 ? 16.375 -12.792 -18.529 1.00 95.38 276 ALA A C 1
ATOM 2358 O O . ALA A 1 276 ? 17.529 -12.425 -18.767 1.00 95.38 276 ALA A O 1
ATOM 2359 N N . ASN A 1 277 ? 16.126 -13.823 -17.719 1.00 94.75 277 ASN A N 1
ATOM 2360 C CA . ASN A 1 277 ? 17.181 -14.615 -17.083 1.00 94.75 277 ASN A CA 1
ATOM 2361 C C . ASN A 1 277 ? 17.732 -15.668 -18.059 1.00 94.75 277 ASN A C 1
ATOM 2363 O O . ASN A 1 277 ? 17.441 -16.857 -17.937 1.00 94.75 277 ASN A O 1
ATOM 2367 N N . ILE A 1 278 ? 18.475 -15.191 -19.056 1.00 93.62 278 ILE A N 1
ATOM 2368 C CA . ILE A 1 278 ? 18.924 -15.983 -20.203 1.00 93.62 278 ILE A CA 1
ATOM 2369 C C . ILE A 1 278 ? 20.310 -16.605 -20.026 1.00 93.62 278 ILE A C 1
ATOM 2371 O O . ILE A 1 278 ? 21.199 -16.035 -19.386 1.00 93.62 278 ILE A O 1
ATOM 2375 N N . ASP A 1 279 ? 20.515 -17.728 -20.710 1.00 91.56 279 ASP A N 1
ATOM 2376 C CA . ASP A 1 279 ? 21.829 -18.339 -20.896 1.00 91.56 279 ASP A CA 1
ATOM 2377 C C . ASP A 1 279 ? 22.688 -17.548 -21.892 1.00 91.56 279 ASP A C 1
ATOM 2379 O O . ASP A 1 279 ? 22.184 -16.823 -22.757 1.00 91.56 279 ASP A O 1
ATOM 2383 N N . LYS A 1 280 ? 24.015 -17.740 -21.830 1.00 90.25 280 LYS A N 1
ATOM 2384 C CA . LYS A 1 280 ? 24.981 -17.043 -22.703 1.00 90.25 280 LYS A CA 1
ATOM 2385 C C . LYS A 1 280 ? 24.665 -17.201 -24.197 1.00 90.25 280 LYS A C 1
ATOM 2387 O O . LYS A 1 280 ? 24.868 -16.245 -24.943 1.00 90.25 280 LYS A O 1
ATOM 2392 N N . LYS A 1 281 ? 24.129 -18.355 -24.621 1.00 94.00 281 LYS A N 1
ATOM 2393 C CA . LYS A 1 281 ? 23.772 -18.631 -26.025 1.00 94.00 281 LYS A CA 1
ATOM 2394 C C . LYS A 1 281 ? 22.729 -17.661 -26.596 1.00 94.00 281 LYS A C 1
ATOM 2396 O O . LYS A 1 281 ? 22.816 -17.298 -27.762 1.00 94.00 281 LYS A O 1
ATOM 2401 N N . TYR A 1 282 ? 21.813 -17.150 -25.769 1.00 94.12 282 TYR A N 1
ATOM 2402 C CA . TYR A 1 282 ? 20.762 -16.219 -26.203 1.00 94.12 282 TYR A CA 1
ATOM 2403 C C . TYR A 1 282 ? 21.181 -14.743 -26.139 1.00 94.12 282 TYR A C 1
ATOM 2405 O O . TYR A 1 282 ? 20.393 -13.855 -26.460 1.00 94.12 282 TYR A O 1
ATOM 2413 N N . LYS A 1 283 ? 22.427 -14.439 -25.746 1.00 93.25 283 LYS A N 1
ATOM 2414 C CA . LYS A 1 283 ? 22.900 -13.055 -25.568 1.00 93.25 283 LYS A CA 1
ATOM 2415 C C . LYS A 1 283 ? 22.798 -12.223 -26.852 1.00 93.25 283 LYS A C 1
ATOM 2417 O O . LYS A 1 283 ? 22.457 -11.044 -26.775 1.00 93.25 283 LYS A O 1
ATOM 2422 N N . LYS A 1 284 ? 23.104 -12.814 -28.015 1.00 93.81 284 LYS A N 1
ATOM 2423 C CA . LYS A 1 284 ? 23.029 -12.123 -29.316 1.00 93.81 284 LYS A CA 1
ATOM 2424 C C . LYS A 1 284 ? 21.577 -11.798 -29.680 1.00 93.81 284 LYS A C 1
ATOM 2426 O O . LYS A 1 284 ? 21.294 -10.637 -29.961 1.00 93.81 284 LYS A O 1
ATOM 2431 N N . ALA A 1 285 ? 20.683 -12.782 -29.565 1.00 93.69 285 ALA A N 1
ATOM 2432 C CA . ALA A 1 285 ? 19.251 -12.618 -29.810 1.00 93.69 285 ALA A CA 1
ATOM 2433 C C . ALA A 1 285 ? 18.644 -11.536 -28.902 1.00 93.69 285 ALA A C 1
ATOM 2435 O O . ALA A 1 285 ? 18.063 -10.574 -29.391 1.00 93.69 285 ALA A O 1
ATOM 2436 N N . LYS A 1 286 ? 18.909 -11.589 -27.588 1.00 94.44 286 LYS A N 1
ATOM 2437 C CA . LYS A 1 286 ? 18.433 -10.562 -26.645 1.00 94.44 286 LYS A CA 1
ATOM 2438 C C . LYS A 1 286 ? 18.937 -9.158 -26.978 1.00 94.44 286 LYS A C 1
ATOM 2440 O O . LYS A 1 286 ? 18.217 -8.184 -26.781 1.00 94.44 286 LYS A O 1
ATOM 2445 N N . LYS A 1 287 ? 20.170 -9.027 -27.483 1.00 93.81 287 LYS A N 1
ATOM 2446 C CA . LYS A 1 287 ? 20.720 -7.729 -27.908 1.00 93.81 287 LYS A CA 1
ATOM 2447 C C . LYS A 1 287 ? 20.010 -7.190 -29.155 1.00 93.81 287 LYS A C 1
ATOM 2449 O O . LYS A 1 287 ? 19.764 -5.990 -29.210 1.00 93.81 287 LYS A O 1
ATOM 2454 N N . GLN A 1 288 ? 19.700 -8.045 -30.130 1.00 93.75 288 GLN A N 1
ATOM 2455 C CA . GLN A 1 288 ? 18.918 -7.657 -31.311 1.00 93.75 288 GLN A CA 1
ATOM 2456 C C . GLN A 1 288 ? 17.514 -7.217 -30.897 1.00 93.75 288 GLN A C 1
ATOM 2458 O O . GLN A 1 288 ? 17.120 -6.093 -31.197 1.00 93.75 288 GLN A O 1
ATOM 2463 N N . ARG A 1 289 ? 16.850 -8.022 -30.063 1.00 94.00 289 ARG A N 1
ATOM 2464 C CA . ARG A 1 289 ? 15.541 -7.702 -29.492 1.00 94.00 289 ARG A CA 1
ATOM 2465 C C . ARG A 1 289 ? 15.533 -6.371 -28.750 1.00 94.00 289 ARG A C 1
ATOM 2467 O O . ARG A 1 289 ? 14.669 -5.537 -28.966 1.00 94.00 289 ARG A O 1
ATOM 2474 N N . LEU A 1 290 ? 16.545 -6.109 -27.925 1.00 95.12 290 LEU A N 1
ATOM 2475 C CA . LEU A 1 290 ? 16.672 -4.828 -27.231 1.00 95.12 290 LEU A CA 1
ATOM 2476 C C . LEU A 1 290 ? 16.734 -3.629 -28.195 1.00 95.12 290 LEU A C 1
ATOM 2478 O O . LEU A 1 290 ? 16.221 -2.562 -27.862 1.00 95.12 290 LEU A O 1
ATOM 2482 N N . ASN A 1 291 ? 17.370 -3.775 -29.360 1.00 95.00 291 ASN A N 1
ATOM 2483 C CA . ASN A 1 291 ? 17.404 -2.709 -30.360 1.00 95.00 291 ASN A CA 1
ATOM 2484 C C . ASN A 1 291 ? 16.017 -2.481 -30.978 1.00 95.00 291 ASN A C 1
ATOM 2486 O O . ASN A 1 291 ? 15.621 -1.330 -31.128 1.00 95.00 291 ASN A O 1
ATOM 2490 N N . GLU A 1 292 ? 15.259 -3.545 -31.258 1.00 96.12 292 GLU A N 1
ATOM 2491 C CA . GLU A 1 292 ? 13.859 -3.445 -31.703 1.00 96.12 292 GLU A CA 1
ATOM 2492 C C . GLU A 1 292 ? 13.002 -2.714 -30.663 1.00 96.12 292 GLU A C 1
ATOM 2494 O O . GLU A 1 292 ? 12.334 -1.737 -30.992 1.00 96.12 292 GLU A O 1
ATOM 2499 N N . LEU A 1 293 ? 13.104 -3.103 -29.387 1.00 96.62 293 LEU A N 1
ATOM 2500 C CA . LEU A 1 293 ? 12.378 -2.462 -28.284 1.00 96.62 293 LEU A CA 1
ATOM 2501 C C . LEU A 1 293 ? 12.719 -0.972 -28.152 1.00 96.62 293 LEU A C 1
ATOM 2503 O O . LEU A 1 293 ? 11.845 -0.152 -27.883 1.00 96.62 293 LEU A O 1
ATOM 2507 N N . ARG A 1 294 ? 13.985 -0.597 -28.357 1.00 95.81 294 ARG A N 1
ATOM 2508 C CA . ARG A 1 294 ? 14.409 0.812 -28.360 1.00 95.81 294 ARG A CA 1
ATOM 2509 C C . ARG A 1 294 ? 13.871 1.573 -29.561 1.00 95.81 294 ARG A C 1
ATOM 2511 O O . ARG A 1 294 ? 13.512 2.733 -29.408 1.00 95.81 294 ARG A O 1
ATOM 2518 N N . ASN A 1 295 ? 13.795 0.941 -30.727 1.00 94.81 295 ASN A N 1
ATOM 2519 C CA . ASN A 1 295 ? 13.200 1.557 -31.909 1.00 94.81 295 ASN A CA 1
ATOM 2520 C C . ASN A 1 295 ? 11.701 1.802 -31.705 1.00 94.81 295 ASN A C 1
ATOM 2522 O O . ASN A 1 295 ? 11.237 2.901 -31.992 1.00 94.81 295 ASN A O 1
ATOM 2526 N N . ILE A 1 296 ? 10.978 0.831 -31.134 1.00 95.62 296 ILE A N 1
ATOM 2527 C CA . ILE A 1 296 ? 9.575 0.993 -30.726 1.00 95.62 296 ILE A CA 1
ATOM 2528 C C . ILE A 1 296 ? 9.448 2.170 -29.757 1.00 95.62 296 ILE A C 1
ATOM 2530 O O . ILE A 1 296 ? 8.717 3.116 -30.037 1.00 95.62 296 ILE A O 1
ATOM 2534 N N . ALA A 1 297 ? 10.213 2.155 -28.660 1.00 95.31 297 ALA A N 1
ATOM 2535 C CA . ALA A 1 297 ? 10.174 3.219 -27.662 1.00 95.31 297 ALA A CA 1
ATOM 2536 C C . ALA A 1 297 ? 10.459 4.595 -28.275 1.00 95.31 297 ALA A C 1
ATOM 2538 O O . ALA A 1 297 ? 9.726 5.537 -28.006 1.00 95.31 297 ALA A O 1
ATOM 2539 N N . ASN A 1 298 ? 11.484 4.714 -29.123 1.00 92.88 298 ASN A N 1
ATOM 2540 C CA . ASN A 1 298 ? 11.843 5.975 -29.768 1.00 92.88 298 ASN A CA 1
ATOM 2541 C C . ASN A 1 298 ? 10.764 6.467 -30.737 1.00 92.88 298 ASN A C 1
ATOM 2543 O O . ASN A 1 298 ? 10.551 7.670 -30.830 1.00 92.88 298 ASN A O 1
ATOM 2547 N N . ASN A 1 299 ? 10.101 5.566 -31.465 1.00 92.44 299 ASN A N 1
ATOM 2548 C CA . ASN A 1 299 ? 9.028 5.939 -32.384 1.00 92.44 299 ASN A CA 1
ATOM 2549 C C . ASN A 1 299 ? 7.800 6.449 -31.636 1.00 92.44 299 ASN A C 1
ATOM 2551 O O . ASN A 1 299 ? 7.287 7.498 -32.005 1.00 92.44 299 ASN A O 1
ATOM 2555 N N . ILE A 1 300 ? 7.403 5.761 -30.562 1.00 92.44 300 ILE A N 1
ATOM 2556 C CA . ILE A 1 300 ? 6.312 6.205 -29.688 1.00 92.44 300 ILE A CA 1
ATOM 2557 C C . ILE A 1 300 ? 6.692 7.523 -29.018 1.00 92.44 300 ILE A C 1
ATOM 2559 O O . ILE A 1 300 ? 5.869 8.410 -28.902 1.00 92.44 300 ILE A O 1
ATOM 2563 N N . PHE A 1 301 ? 7.950 7.678 -28.597 1.00 87.38 301 PHE A N 1
ATOM 2564 C CA . PHE A 1 301 ? 8.419 8.854 -27.869 1.00 87.38 301 PHE A CA 1
ATOM 2565 C C . PHE A 1 301 ? 8.504 10.142 -28.711 1.00 87.38 301 PHE A C 1
ATOM 2567 O O . PHE A 1 301 ? 8.516 11.237 -28.146 1.00 87.38 301 PHE A O 1
ATOM 2574 N N . LYS A 1 302 ? 8.608 10.052 -30.045 1.00 76.25 302 LYS A N 1
ATOM 2575 C CA . LYS A 1 302 ? 8.830 11.218 -30.919 1.00 76.25 302 LYS A CA 1
ATOM 2576 C C . LYS A 1 302 ? 7.766 12.299 -30.689 1.00 76.25 302 LYS A C 1
ATOM 2578 O O . LYS A 1 302 ? 6.598 12.108 -30.999 1.00 76.25 302 LYS A O 1
ATOM 2583 N N . GLY A 1 303 ? 8.209 13.460 -30.202 1.00 65.62 303 GLY A N 1
ATOM 2584 C CA . GLY A 1 303 ? 7.359 14.640 -30.004 1.00 65.62 303 GLY A CA 1
ATOM 2585 C C . GLY A 1 303 ? 6.718 14.750 -28.621 1.00 65.62 303 GLY A C 1
ATOM 2586 O O . GLY A 1 303 ? 5.902 15.641 -28.406 1.00 65.62 303 GLY A O 1
ATOM 2587 N N . LEU A 1 304 ? 7.087 13.886 -27.673 1.00 65.44 304 LEU A N 1
ATOM 2588 C CA . LEU A 1 304 ? 6.545 13.929 -26.319 1.00 65.44 304 LEU A CA 1
ATOM 2589 C C . LEU A 1 304 ? 7.501 14.706 -25.423 1.00 65.44 304 LEU A C 1
ATOM 2591 O O . LEU A 1 304 ? 8.693 14.412 -25.358 1.00 65.44 304 LEU A O 1
ATOM 2595 N N . GLY A 1 305 ? 6.971 15.751 -24.787 1.00 77.38 305 GLY A N 1
ATOM 2596 C CA . GLY A 1 305 ? 7.709 16.762 -24.029 1.00 77.38 305 GLY A CA 1
ATOM 2597 C C . GLY A 1 305 ? 8.286 16.262 -22.707 1.00 77.38 305 GLY A C 1
ATOM 2598 O O . GLY A 1 305 ? 8.107 16.922 -21.697 1.00 77.38 305 GLY A O 1
ATOM 2599 N N . LEU A 1 306 ? 8.949 15.105 -22.706 1.00 87.88 306 LEU A N 1
ATOM 2600 C CA . LEU A 1 306 ? 9.821 14.608 -21.645 1.00 87.88 306 LEU A CA 1
ATOM 2601 C C . LEU A 1 306 ? 11.276 14.615 -22.137 1.00 87.88 306 LEU A C 1
ATOM 2603 O O . LEU A 1 306 ? 11.558 14.736 -23.328 1.00 87.88 306 LEU A O 1
ATOM 2607 N N . LYS A 1 307 ? 12.230 14.464 -21.222 1.00 90.62 307 LYS A N 1
ATOM 2608 C CA . LYS A 1 307 ? 13.663 14.398 -21.522 1.00 90.62 307 LYS A CA 1
ATOM 2609 C C . LYS A 1 307 ? 14.227 13.036 -21.143 1.00 90.62 307 LYS A C 1
ATOM 2611 O O . LYS A 1 307 ? 14.250 12.656 -19.972 1.00 90.62 307 LYS A O 1
ATOM 2616 N N . THR A 1 308 ? 14.737 12.310 -22.134 1.00 92.31 308 THR A N 1
ATOM 2617 C CA . THR A 1 308 ? 15.371 11.005 -21.915 1.00 92.31 308 THR A CA 1
ATOM 2618 C C . THR A 1 308 ? 16.806 11.139 -21.413 1.00 92.31 308 THR A C 1
ATOM 2620 O O . THR A 1 308 ? 17.578 11.954 -21.919 1.00 92.31 308 THR A O 1
ATOM 2623 N N . GLY A 1 309 ? 17.206 10.273 -20.485 1.00 89.25 309 GLY A N 1
ATOM 2624 C CA . GLY A 1 309 ? 18.595 10.147 -20.038 1.00 89.25 309 GLY A CA 1
ATOM 2625 C C . GLY A 1 309 ? 19.450 9.197 -20.893 1.00 89.25 309 GLY A C 1
ATOM 2626 O O . GLY A 1 309 ? 18.962 8.440 -21.733 1.00 89.25 309 GLY A O 1
ATOM 2627 N N . LYS A 1 310 ? 20.767 9.185 -20.635 1.00 87.50 310 LYS A N 1
ATOM 2628 C CA . LYS A 1 310 ? 21.712 8.284 -21.319 1.00 87.50 310 LYS A CA 1
ATOM 2629 C C . LYS A 1 310 ? 21.533 6.826 -20.888 1.00 87.50 310 LYS A C 1
ATOM 2631 O O . LYS A 1 310 ? 21.429 6.496 -19.705 1.00 87.50 310 LYS A O 1
ATOM 2636 N N . MET A 1 311 ? 21.596 5.929 -21.865 1.00 86.25 311 MET A N 1
ATOM 2637 C CA . MET A 1 311 ? 21.334 4.506 -21.677 1.00 86.25 311 MET A CA 1
ATOM 2638 C C . MET A 1 311 ? 22.615 3.691 -21.514 1.00 86.25 311 MET A C 1
ATOM 2640 O O . MET A 1 311 ? 23.306 3.400 -22.484 1.00 86.25 311 MET A O 1
ATOM 2644 N N . ASN A 1 312 ? 22.879 3.243 -20.284 1.00 79.62 312 ASN A N 1
ATOM 2645 C CA . ASN A 1 312 ? 23.989 2.342 -19.964 1.00 79.62 312 ASN A CA 1
ATOM 2646 C C . ASN A 1 312 ? 23.467 1.001 -19.433 1.00 79.62 312 ASN A C 1
ATOM 2648 O O . ASN A 1 312 ? 22.809 0.958 -18.385 1.00 79.62 312 ASN A O 1
ATOM 2652 N N . ASN A 1 313 ? 23.804 -0.088 -20.127 1.00 83.31 313 ASN A N 1
ATOM 2653 C CA . ASN A 1 313 ? 23.461 -1.454 -19.726 1.00 83.31 313 ASN A CA 1
ATOM 2654 C C . ASN A 1 313 ? 24.651 -2.133 -19.052 1.00 83.31 313 ASN A C 1
ATOM 2656 O O . ASN A 1 313 ? 25.768 -2.083 -19.562 1.00 83.31 313 ASN A O 1
ATOM 2660 N N . LYS A 1 314 ? 24.398 -2.810 -17.931 1.00 73.38 314 LYS A N 1
ATOM 2661 C CA . LYS A 1 314 ? 25.360 -3.704 -17.280 1.00 73.38 314 LYS A CA 1
ATOM 2662 C C . LYS A 1 314 ? 24.711 -5.073 -17.093 1.00 73.38 314 LYS A C 1
ATOM 2664 O O . LYS A 1 314 ? 23.581 -5.155 -16.623 1.00 73.38 314 LYS A O 1
ATOM 2669 N N . GLY A 1 315 ? 25.443 -6.132 -17.431 1.00 79.50 315 GLY A N 1
ATOM 2670 C CA . GLY A 1 315 ? 24.959 -7.511 -17.346 1.00 79.50 315 GLY A CA 1
ATOM 2671 C C . GLY A 1 315 ? 24.087 -7.942 -18.531 1.00 79.50 315 GLY A C 1
ATOM 2672 O O . GLY A 1 315 ? 23.828 -7.176 -19.456 1.00 79.50 315 GLY A O 1
ATOM 2673 N N . THR A 1 316 ? 23.677 -9.212 -18.522 1.00 81.75 316 THR A N 1
ATOM 2674 C CA . THR A 1 316 ? 22.877 -9.829 -19.597 1.00 81.75 316 THR A CA 1
ATOM 2675 C C . THR A 1 316 ? 21.395 -9.941 -19.260 1.00 81.75 316 THR A C 1
ATOM 2677 O O . THR A 1 316 ? 20.581 -10.010 -20.177 1.00 81.75 316 THR A O 1
ATOM 2680 N N . LYS A 1 317 ? 21.028 -9.927 -17.972 1.00 90.44 317 LYS A N 1
ATOM 2681 C CA . LYS A 1 317 ? 19.646 -10.171 -17.534 1.00 90.44 317 LYS A CA 1
ATOM 2682 C C . LYS A 1 317 ? 18.737 -8.972 -17.767 1.00 90.44 317 LYS A C 1
ATOM 2684 O O . LYS A 1 317 ? 17.731 -9.090 -18.454 1.00 90.44 317 LYS A O 1
ATOM 2689 N N . GLN A 1 318 ? 19.134 -7.811 -17.256 1.00 92.44 318 GLN A N 1
ATOM 2690 C CA . GLN A 1 318 ? 18.357 -6.577 -17.324 1.00 92.44 318 GLN A CA 1
ATOM 2691 C C . 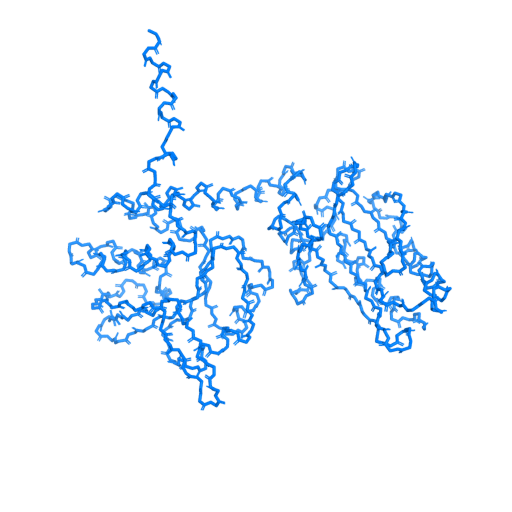GLN A 1 318 ? 18.993 -5.590 -18.307 1.00 92.44 318 GLN A C 1
ATOM 2693 O O . GLN A 1 318 ? 20.216 -5.452 -18.366 1.00 92.44 318 GLN A O 1
ATOM 2698 N N . SER A 1 319 ? 18.179 -4.923 -19.115 1.00 94.50 319 SER A N 1
ATOM 2699 C CA . SER A 1 319 ? 18.633 -3.946 -20.102 1.00 94.50 319 SER A CA 1
ATOM 2700 C C . SER A 1 319 ? 17.636 -2.803 -20.207 1.00 94.50 319 SER A C 1
ATOM 2702 O O . SER A 1 319 ? 16.440 -3.034 -20.321 1.00 9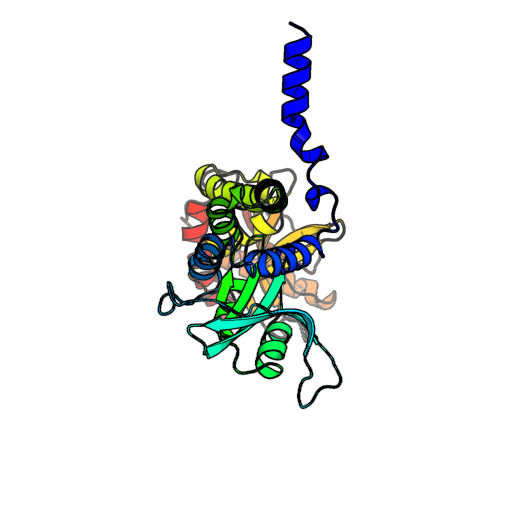4.50 319 SER A O 1
ATOM 2704 N N . LYS A 1 320 ? 18.136 -1.570 -20.177 1.00 95.25 320 LYS A N 1
ATOM 2705 C CA . LYS A 1 320 ? 17.311 -0.364 -20.213 1.00 95.25 320 LYS A CA 1
ATOM 2706 C C . LYS A 1 320 ? 16.840 -0.096 -21.640 1.00 95.25 320 LYS A C 1
ATOM 2708 O O . LYS A 1 320 ? 17.657 -0.179 -22.573 1.00 95.25 320 LYS A O 1
ATOM 2713 N N . ILE A 1 321 ? 15.561 0.246 -21.776 1.00 96.12 321 ILE A N 1
ATOM 2714 C CA . I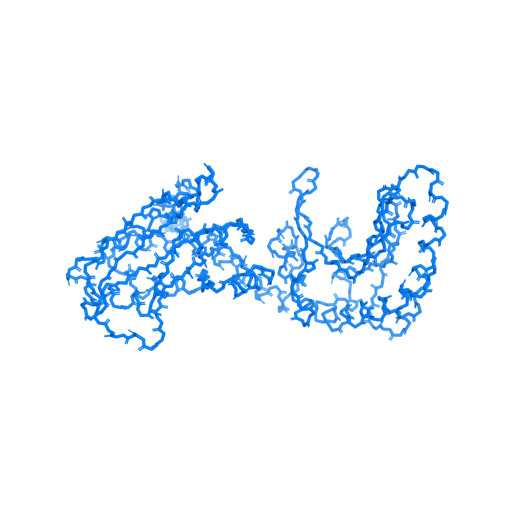LE A 1 321 ? 14.885 0.622 -23.027 1.00 96.12 321 ILE A CA 1
ATOM 2715 C C . ILE A 1 321 ? 14.695 2.142 -23.109 1.00 96.12 321 ILE A C 1
ATOM 2717 O O . ILE A 1 321 ? 14.986 2.720 -24.149 1.00 96.12 321 ILE A O 1
ATOM 2721 N N . ILE A 1 322 ? 14.268 2.788 -22.023 1.00 95.31 322 ILE A N 1
ATOM 2722 C CA . ILE A 1 322 ? 14.163 4.252 -21.912 1.00 95.31 322 ILE A CA 1
ATOM 2723 C C . ILE A 1 322 ? 14.295 4.668 -20.439 1.00 95.31 322 ILE A C 1
ATOM 2725 O O . ILE A 1 322 ? 14.066 3.851 -19.545 1.00 95.31 322 ILE A O 1
ATOM 2729 N N . ILE A 1 323 ? 14.725 5.901 -20.167 1.00 95.44 323 ILE A N 1
ATOM 2730 C CA . ILE A 1 323 ? 14.976 6.421 -18.814 1.00 95.44 323 ILE A CA 1
ATOM 2731 C C . ILE A 1 323 ? 14.587 7.897 -18.721 1.00 95.44 323 ILE A C 1
ATOM 2733 O O . ILE A 1 323 ? 14.970 8.678 -19.590 1.00 95.44 323 ILE A O 1
ATOM 2737 N N . PHE A 1 324 ? 13.915 8.271 -17.633 1.00 95.06 324 PHE A N 1
ATOM 2738 C CA . PHE A 1 324 ? 13.545 9.644 -17.293 1.00 95.06 324 PHE A CA 1
ATOM 2739 C C . PHE A 1 324 ? 14.016 9.967 -15.874 1.00 95.06 324 PHE A C 1
ATOM 2741 O O . PHE A 1 324 ? 13.610 9.307 -14.915 1.00 95.06 324 PHE A O 1
ATOM 2748 N N . TYR A 1 325 ? 14.899 10.955 -15.737 1.00 95.00 325 TYR A N 1
ATOM 2749 C CA . TYR A 1 325 ? 15.305 11.469 -14.428 1.00 95.00 325 TYR A CA 1
ATOM 2750 C C . TYR A 1 325 ? 14.240 12.420 -13.902 1.00 95.00 325 TYR A C 1
ATOM 2752 O O . TYR A 1 325 ? 13.786 13.276 -14.650 1.00 95.00 325 TYR A O 1
ATOM 2760 N N . PHE A 1 326 ? 13.859 12.271 -12.636 1.00 91.88 326 PHE A N 1
ATOM 2761 C CA . PHE A 1 326 ? 12.808 13.091 -12.027 1.00 91.88 326 PHE A CA 1
ATOM 2762 C C . PHE A 1 326 ? 13.217 14.569 -11.887 1.00 91.88 326 PHE A C 1
ATOM 2764 O O . PHE A 1 326 ? 12.394 15.459 -12.060 1.00 91.88 326 PHE A O 1
ATOM 2771 N N . ASP A 1 327 ? 14.501 14.829 -11.628 1.00 87.06 327 ASP A N 1
ATOM 2772 C CA . ASP A 1 327 ? 15.047 16.185 -11.456 1.00 87.06 327 ASP A CA 1
ATOM 2773 C C . ASP A 1 327 ? 15.299 16.921 -12.792 1.00 87.06 327 ASP A C 1
ATOM 2775 O O . ASP A 1 327 ? 15.660 18.097 -12.806 1.00 87.06 327 ASP A O 1
ATOM 2779 N N . ASP A 1 328 ? 15.146 16.241 -13.932 1.00 88.69 328 ASP A N 1
ATOM 2780 C CA . ASP A 1 328 ? 15.345 16.839 -15.254 1.00 88.69 328 ASP A CA 1
ATOM 2781 C C . ASP A 1 328 ? 14.048 17.513 -15.711 1.00 88.69 328 ASP A C 1
ATOM 2783 O O . ASP A 1 328 ? 13.111 16.817 -16.078 1.00 88.69 328 ASP A O 1
ATOM 2787 N N . SER A 1 329 ? 13.985 18.845 -15.793 1.00 85.81 329 SER A N 1
ATOM 2788 C CA . SER A 1 329 ? 12.875 19.497 -16.509 1.00 85.81 329 SER A CA 1
ATOM 2789 C C . SER A 1 329 ? 12.874 19.042 -17.980 1.00 85.81 329 SER A C 1
ATOM 2791 O O . SER A 1 329 ? 13.948 19.039 -18.603 1.00 85.81 329 SER A O 1
ATOM 2793 N N . PRO A 1 330 ? 11.730 18.616 -18.553 1.00 90.38 330 PRO A N 1
ATOM 2794 C CA . PRO A 1 330 ? 10.337 18.742 -18.071 1.00 90.38 330 PRO A CA 1
ATOM 2795 C C . PRO A 1 330 ? 9.726 17.488 -17.389 1.00 90.38 330 PRO A C 1
ATOM 2797 O O . PRO A 1 330 ? 8.509 17.334 -17.344 1.00 90.38 330 PRO A O 1
ATOM 2800 N N . ASN A 1 331 ? 10.525 16.567 -16.859 1.00 91.88 331 ASN A N 1
ATOM 2801 C CA . ASN A 1 331 ? 10.088 15.298 -16.263 1.00 91.88 331 ASN A CA 1
ATOM 2802 C C . ASN A 1 331 ? 9.471 15.435 -14.855 1.00 91.88 331 ASN A C 1
ATOM 2804 O O . ASN A 1 331 ? 9.875 14.743 -13.919 1.00 91.88 331 ASN A O 1
ATOM 2808 N N . THR A 1 332 ? 8.482 16.306 -14.679 1.00 89.81 332 THR A N 1
ATOM 2809 C CA . THR A 1 332 ? 7.715 16.364 -13.428 1.00 89.81 332 THR A CA 1
ATOM 2810 C C . THR A 1 332 ? 6.913 15.077 -13.224 1.00 89.81 332 THR A C 1
ATOM 2812 O O . THR A 1 332 ? 6.584 14.377 -14.188 1.00 89.81 332 THR A O 1
ATOM 2815 N N . LEU A 1 333 ? 6.565 14.751 -11.975 1.00 90.88 333 LEU A N 1
ATOM 2816 C CA . LEU A 1 333 ? 5.703 13.596 -11.705 1.00 90.88 333 LEU A CA 1
ATOM 2817 C C . LEU A 1 333 ? 4.345 13.713 -12.410 1.00 90.88 333 LEU A C 1
ATOM 2819 O O . LEU A 1 333 ? 3.824 12.706 -12.883 1.00 90.88 333 LEU A O 1
ATOM 2823 N N . GLU A 1 334 ? 3.792 14.919 -12.501 1.00 89.69 334 GLU A N 1
ATOM 2824 C CA . GLU A 1 334 ? 2.558 15.200 -13.238 1.00 89.69 334 GLU A CA 1
ATOM 2825 C C . GLU A 1 334 ? 2.696 14.795 -14.711 1.00 89.69 334 GLU A C 1
ATOM 2827 O O . GLU A 1 334 ? 1.985 13.902 -15.176 1.00 89.69 334 GLU A O 1
ATOM 2832 N N . ASN A 1 335 ? 3.714 15.321 -15.402 1.00 91.31 335 ASN A N 1
ATOM 2833 C CA . ASN A 1 335 ? 3.970 14.994 -16.804 1.00 91.31 335 ASN A CA 1
ATOM 2834 C C . ASN A 1 335 ? 4.234 13.495 -17.000 1.00 91.31 335 ASN A C 1
ATOM 2836 O O . ASN A 1 335 ? 3.749 12.890 -17.957 1.00 91.31 335 ASN A O 1
ATOM 2840 N N . MET A 1 336 ? 4.979 12.864 -16.087 1.00 92.56 336 MET A N 1
ATOM 2841 C CA . MET A 1 336 ? 5.202 11.418 -16.124 1.00 92.56 336 MET A CA 1
ATOM 2842 C C . MET A 1 336 ? 3.907 10.622 -15.930 1.00 92.56 336 MET A C 1
ATOM 2844 O O . MET A 1 336 ? 3.726 9.609 -16.600 1.00 92.56 336 MET A O 1
ATOM 2848 N N . SER A 1 337 ? 3.018 11.053 -15.038 1.00 92.00 337 SER A N 1
ATOM 2849 C CA . SER A 1 337 ? 1.759 10.356 -14.740 1.00 92.00 337 SER A CA 1
ATOM 2850 C C . SER A 1 337 ? 0.766 10.445 -15.892 1.00 92.00 337 SER A C 1
ATOM 2852 O O . SER A 1 337 ? 0.020 9.499 -16.133 1.00 92.00 337 SER A O 1
ATOM 2854 N N . ASP A 1 338 ? 0.807 11.533 -16.656 1.00 90.62 338 ASP A N 1
ATOM 2855 C CA . ASP A 1 338 ? 0.001 11.677 -17.867 1.00 90.62 338 ASP A CA 1
ATOM 2856 C C . ASP A 1 338 ? 0.570 10.897 -19.053 1.00 90.62 338 ASP A C 1
ATOM 2858 O O . ASP A 1 338 ? -0.179 10.430 -19.921 1.00 90.62 338 ASP A O 1
ATOM 2862 N N . PHE A 1 339 ? 1.896 10.773 -19.110 1.00 92.06 339 PHE A N 1
ATOM 2863 C CA . PHE A 1 339 ? 2.606 10.202 -20.245 1.00 92.06 339 PHE A CA 1
ATOM 2864 C C . PHE A 1 339 ? 2.812 8.690 -20.146 1.00 92.06 339 PHE A C 1
ATOM 2866 O O . PHE A 1 339 ? 2.471 7.949 -21.069 1.00 92.06 339 PHE A O 1
ATOM 2873 N N . ILE A 1 340 ? 3.411 8.226 -19.048 1.00 94.94 340 ILE A N 1
ATOM 2874 C CA . ILE A 1 340 ? 3.924 6.860 -18.916 1.00 94.94 340 ILE A CA 1
ATOM 2875 C C . ILE A 1 340 ? 2.831 5.803 -19.130 1.00 94.94 340 ILE A C 1
ATOM 2877 O O . ILE A 1 340 ? 3.116 4.832 -19.836 1.00 94.94 340 ILE A O 1
ATOM 2881 N N . PRO A 1 341 ? 1.595 5.943 -18.610 1.00 94.19 341 PRO A N 1
ATOM 2882 C CA . PRO A 1 341 ? 0.532 4.974 -18.879 1.00 94.19 341 PRO A CA 1
ATOM 2883 C C . PRO A 1 341 ? 0.181 4.874 -20.368 1.00 94.19 341 PRO A C 1
ATOM 2885 O O . PRO A 1 341 ? 0.157 3.775 -20.919 1.00 94.19 341 PRO A O 1
ATOM 2888 N N . LYS A 1 342 ? 0.019 6.017 -21.053 1.00 92.88 342 LYS A N 1
ATOM 2889 C CA . LYS A 1 342 ? -0.290 6.070 -22.496 1.00 92.88 342 LYS A CA 1
ATOM 2890 C C . LYS A 1 342 ? 0.826 5.440 -23.322 1.00 92.88 342 LYS A C 1
ATOM 2892 O O . LYS A 1 342 ? 0.568 4.565 -24.145 1.00 92.88 342 LYS A O 1
ATOM 2897 N N . PHE A 1 343 ? 2.069 5.828 -23.028 1.00 94.88 343 PHE A N 1
ATOM 2898 C CA . PHE A 1 343 ? 3.251 5.225 -23.631 1.00 94.88 343 PHE A CA 1
ATOM 2899 C C . PHE A 1 343 ? 3.272 3.712 -23.402 1.00 94.88 343 PHE A C 1
ATOM 2901 O O . PHE A 1 343 ? 3.554 2.960 -24.325 1.00 94.88 343 PHE A O 1
ATOM 2908 N N . SER A 1 344 ? 2.973 3.251 -22.184 1.00 95.50 344 SER A N 1
ATOM 2909 C CA . SER A 1 344 ? 2.998 1.824 -21.844 1.00 95.50 344 SER A CA 1
ATOM 2910 C C . SER A 1 344 ? 1.963 1.045 -22.642 1.00 95.50 344 SER A C 1
ATOM 2912 O O . SER A 1 344 ? 2.289 -0.001 -23.192 1.00 95.50 344 SER A O 1
ATOM 2914 N N . ALA A 1 345 ? 0.740 1.567 -22.752 1.00 94.38 345 ALA A N 1
ATOM 2915 C CA . ALA A 1 345 ? -0.323 0.937 -23.522 1.00 94.38 345 ALA A CA 1
ATOM 2916 C C . ALA A 1 345 ? 0.049 0.805 -25.009 1.00 94.38 345 ALA A C 1
ATOM 2918 O O . ALA A 1 345 ? -0.136 -0.259 -25.600 1.00 94.38 345 ALA A O 1
ATOM 2919 N N . GLU A 1 346 ? 0.605 1.857 -25.614 1.00 95.00 346 GLU A N 1
ATOM 2920 C CA . GLU A 1 346 ? 1.068 1.824 -27.006 1.00 95.00 346 GLU A CA 1
ATOM 2921 C C . GLU A 1 346 ? 2.281 0.902 -27.186 1.00 95.00 346 GLU A C 1
ATOM 2923 O O . GLU A 1 346 ? 2.304 0.066 -28.090 1.00 95.00 346 GLU A O 1
ATOM 2928 N N . PHE A 1 347 ? 3.245 0.967 -26.266 1.00 96.38 347 PHE A N 1
ATOM 2929 C CA . PHE A 1 347 ? 4.420 0.103 -26.270 1.00 96.38 347 PHE A CA 1
ATOM 2930 C C . PHE A 1 347 ? 4.018 -1.368 -26.210 1.00 96.38 347 PHE A C 1
ATOM 2932 O O . PHE A 1 347 ? 4.539 -2.170 -26.978 1.00 96.38 347 PHE A O 1
ATOM 2939 N N . CYS A 1 348 ? 3.066 -1.734 -25.348 1.00 95.88 348 CYS A N 1
ATOM 2940 C CA . CYS A 1 348 ? 2.569 -3.103 -25.244 1.00 95.88 348 CYS A CA 1
ATOM 2941 C C . CYS A 1 348 ? 1.892 -3.586 -26.536 1.00 95.88 348 CYS A C 1
ATOM 2943 O O . CYS A 1 348 ? 2.049 -4.755 -26.892 1.00 95.88 348 CYS A O 1
ATOM 2945 N N . LYS A 1 349 ? 1.186 -2.706 -27.262 1.00 95.88 349 LYS A N 1
ATOM 2946 C CA . LYS A 1 349 ? 0.586 -3.042 -28.566 1.00 95.88 349 LYS A CA 1
ATOM 2947 C C . LYS A 1 349 ? 1.653 -3.361 -29.610 1.00 95.88 349 LYS A C 1
ATOM 2949 O O . LYS A 1 349 ? 1.530 -4.366 -30.302 1.00 95.88 349 LYS A O 1
ATOM 2954 N N . GLU A 1 350 ? 2.703 -2.550 -29.710 1.00 96.62 350 GLU A N 1
ATOM 2955 C CA . GLU A 1 350 ? 3.809 -2.803 -30.646 1.00 96.62 350 GLU A CA 1
ATOM 2956 C C . GLU A 1 350 ? 4.672 -3.998 -30.213 1.00 96.62 350 GLU A C 1
ATOM 2958 O O . GLU A 1 350 ? 5.077 -4.820 -31.035 1.00 96.62 350 GLU A O 1
ATOM 2963 N N . TYR A 1 351 ? 4.888 -4.157 -28.907 1.00 95.62 351 TYR A N 1
ATOM 2964 C CA . TYR A 1 351 ? 5.596 -5.293 -28.316 1.00 95.62 351 TYR A CA 1
ATOM 2965 C C . TYR A 1 351 ? 4.940 -6.643 -28.637 1.00 95.62 351 TYR A C 1
ATOM 2967 O O . TYR A 1 351 ? 5.627 -7.652 -28.790 1.00 95.62 351 TYR A O 1
ATOM 2975 N N . ALA A 1 352 ? 3.614 -6.679 -28.760 1.00 94.31 352 ALA A N 1
ATOM 2976 C CA . ALA A 1 352 ? 2.899 -7.892 -29.137 1.00 94.31 352 ALA A CA 1
ATOM 2977 C C . ALA A 1 352 ? 3.128 -8.298 -30.607 1.00 94.31 352 ALA A C 1
ATOM 2979 O O . ALA A 1 352 ? 2.938 -9.466 -30.941 1.00 94.31 352 ALA A O 1
ATOM 2980 N N . LYS A 1 353 ? 3.529 -7.361 -31.480 1.00 94.44 353 LYS A N 1
ATOM 2981 C CA . LYS A 1 353 ? 3.688 -7.590 -32.929 1.00 94.44 353 LYS A CA 1
ATOM 2982 C C . LYS A 1 353 ? 5.062 -8.109 -33.321 1.00 94.44 353 LYS A C 1
ATOM 2984 O O . LYS A 1 353 ? 5.185 -8.807 -34.322 1.00 94.44 353 LYS A O 1
ATOM 2989 N N . ILE A 1 354 ? 6.099 -7.723 -32.584 1.00 87.00 354 ILE A N 1
ATOM 2990 C CA . ILE A 1 354 ? 7.446 -8.237 -32.842 1.00 87.00 354 ILE A CA 1
ATOM 2991 C C . ILE A 1 354 ? 7.434 -9.736 -32.553 1.00 87.00 354 ILE A C 1
ATOM 2993 O O . ILE A 1 354 ? 6.829 -10.131 -31.568 1.00 87.00 354 ILE A O 1
ATOM 2997 N N . SER A 1 355 ? 8.008 -10.581 -33.412 1.00 63.50 355 SER A N 1
ATOM 2998 C CA . SER A 1 355 ? 8.027 -12.046 -33.233 1.00 63.50 355 SER A CA 1
ATOM 2999 C C . SER A 1 355 ? 9.084 -12.430 -32.229 1.00 63.50 355 SER A C 1
ATOM 3001 O O . SER A 1 355 ? 10.250 -12.046 -32.472 1.00 63.50 355 SER A O 1
#

Sequence (355 aa):
MLFYYFLQERIMSDATNNLFSHSPKELTTDGFLTWILYFLNNDEYKNQRQIFFDELLLKKSDQKKQVSNIEVRRQVKIKLPNNKKINRADIILKFKLDGIDKEILFENKTSTTTTYKQLDSYKNGYKNCYRYIYLKLAYINCQEKELTKSIGYDTIDIEQLSNTLQKIKSIHLFVEHYLEYINTTFKKHIFDMADFLQNNKYAELKSAQFQQFVMCHIFKNEGNKNLDFGRNNGGRPWTNWNICQKNNEYGNKNEWIFWRIDKTKQGYYIRLDQYANIDKKYKKAKKQRLNELRNIANNIFKGLGLKTGKMNNKGTKQSKIIIFYFDDSPNTLENMSDFIPKFSAEFCKEYAKIS